Protein AF-0000000072582853 (afdb_homodimer)

Solvent-accessible surface area (backbone atoms only — not comparable to full-atom values): 13960 Å² total; per-residue (Å²): 90,36,34,50,32,56,69,46,51,52,41,59,72,66,67,77,44,69,56,34,51,52,50,47,62,73,43,64,90,50,59,43,31,34,38,14,67,39,47,16,53,51,34,25,53,31,61,70,41,92,55,37,67,65,45,47,53,50,49,55,59,56,50,71,78,38,45,76,40,57,47,35,61,76,24,11,54,43,27,4,52,51,52,40,54,27,51,76,70,70,63,66,74,56,71,66,57,45,50,52,51,11,43,24,48,61,66,70,24,36,31,32,33,83,61,53,79,68,54,59,74,41,79,84,54,48,75,44,56,51,76,109,88,37,34,50,33,58,68,46,50,51,44,60,73,66,66,76,44,68,55,33,52,52,51,48,62,74,45,64,89,51,58,43,31,35,38,14,67,40,47,18,54,51,34,24,53,32,62,69,42,92,55,37,67,64,46,48,51,50,49,54,58,57,49,71,78,39,48,75,41,59,46,35,60,78,23,12,55,43,27,4,53,51,52,39,54,27,50,75,69,71,64,65,76,56,70,67,58,45,48,53,49,10,41,23,48,60,66,70,25,34,32,31,34,84,61,53,79,67,53,59,73,41,78,83,55,46,74,44,55,49,76,110

Structure (mmCIF, N/CA/C/O backbone):
data_AF-0000000072582853-model_v1
#
loop_
_entity.id
_entity.type
_entity.pdbx_description
1 polymer 'PilT-like protein'
#
loop_
_atom_site.group_PDB
_atom_site.id
_atom_site.type_symbol
_atom_site.label_atom_id
_atom_site.label_alt_id
_atom_site.label_comp_id
_atom_site.label_asym_id
_atom_site.label_entity_id
_atom_site.label_seq_id
_atom_site.pdbx_PDB_ins_code
_atom_site.Cartn_x
_atom_site.Cartn_y
_atom_site.Cartn_z
_atom_site.occupancy
_atom_site.B_iso_or_equiv
_atom_site.auth_seq_id
_atom_site.auth_comp_id
_atom_site.auth_asym_id
_atom_site.auth_atom_id
_atom_site.pdbx_PDB_model_num
ATOM 1 N N . MET A 1 1 ? 12.453 -18.047 1.753 1 97.38 1 MET A N 1
ATOM 2 C CA . MET A 1 1 ? 11.062 -17.609 1.876 1 97.38 1 MET A CA 1
ATOM 3 C C . MET A 1 1 ? 10.602 -16.906 0.606 1 97.38 1 MET A C 1
ATOM 5 O O . MET A 1 1 ? 11.43 -16.422 -0.176 1 97.38 1 MET A O 1
ATOM 9 N N . TYR A 1 2 ? 9.305 -16.969 0.356 1 98.5 2 TYR A N 1
ATOM 10 C CA . TYR A 1 2 ? 8.797 -16.484 -0.921 1 98.5 2 TYR A CA 1
ATOM 11 C C . TYR A 1 2 ? 7.625 -15.531 -0.715 1 98.5 2 TYR A C 1
ATOM 13 O O . TYR A 1 2 ? 6.777 -15.766 0.15 1 98.5 2 TYR A O 1
ATOM 21 N N . LEU A 1 3 ? 7.641 -14.461 -1.441 1 98.81 3 LEU A N 1
ATOM 22 C CA . LEU A 1 3 ? 6.496 -13.562 -1.555 1 98.81 3 LEU A CA 1
ATOM 23 C C . LEU A 1 3 ? 5.887 -13.633 -2.949 1 98.81 3 LEU A C 1
ATOM 25 O O . LEU A 1 3 ? 6.57 -13.375 -3.945 1 98.81 3 LEU A O 1
ATOM 29 N N . LEU A 1 4 ? 4.648 -13.977 -2.998 1 98.56 4 LEU A N 1
ATOM 30 C CA . LEU A 1 4 ? 4.004 -14.203 -4.289 1 98.56 4 LEU A CA 1
ATOM 31 C C . LEU A 1 4 ? 3.406 -12.906 -4.828 1 98.56 4 LEU A C 1
ATOM 33 O O . LEU A 1 4 ? 2.736 -12.172 -4.094 1 98.56 4 LEU A O 1
ATOM 37 N N . ASP A 1 5 ? 3.604 -12.633 -6.082 1 98.19 5 ASP A N 1
ATOM 38 C CA . ASP A 1 5 ? 3.004 -11.516 -6.809 1 98.19 5 ASP A CA 1
ATOM 39 C C . ASP A 1 5 ? 1.502 -11.727 -6.996 1 98.19 5 ASP A C 1
ATOM 41 O O . ASP A 1 5 ? 1.014 -12.859 -6.91 1 98.19 5 ASP A O 1
ATOM 45 N N . THR A 1 6 ? 0.827 -10.664 -7.277 1 97.25 6 THR A N 1
ATOM 46 C CA . THR A 1 6 ? -0.622 -10.703 -7.438 1 97.25 6 THR A CA 1
ATOM 47 C C . THR A 1 6 ? -1.009 -11.617 -8.602 1 97.25 6 THR A C 1
ATOM 49 O O . THR A 1 6 ? -1.904 -12.453 -8.469 1 97.25 6 THR A O 1
ATOM 52 N N . ASN A 1 7 ? -0.301 -11.5 -9.688 1 94.44 7 ASN A N 1
ATOM 53 C CA . ASN A 1 7 ? -0.641 -12.297 -10.859 1 94.44 7 ASN A CA 1
ATOM 54 C C . ASN A 1 7 ? -0.426 -13.781 -10.609 1 94.44 7 ASN A C 1
ATOM 56 O O . ASN A 1 7 ? -1.181 -14.617 -11.109 1 94.44 7 ASN A O 1
ATOM 60 N N . ILE A 1 8 ? 0.583 -14.156 -9.875 1 96.94 8 ILE A N 1
ATOM 61 C CA . ILE A 1 8 ? 0.836 -15.547 -9.516 1 96.94 8 ILE A CA 1
ATOM 62 C C . ILE A 1 8 ? -0.322 -16.078 -8.672 1 96.94 8 ILE A C 1
ATOM 64 O O . ILE A 1 8 ? -0.781 -17.203 -8.883 1 96.94 8 ILE A O 1
ATOM 68 N N . CYS A 1 9 ? -0.821 -15.305 -7.789 1 97 9 CYS A N 1
ATOM 69 C CA . CYS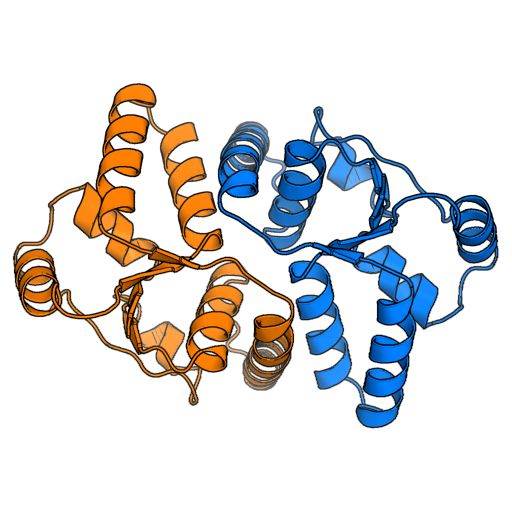 A 1 9 ? -1.944 -15.703 -6.949 1 97 9 CYS A CA 1
ATOM 70 C C . CYS A 1 9 ? -3.191 -15.953 -7.785 1 97 9 CYS A C 1
ATOM 72 O O . CYS A 1 9 ? -3.914 -16.922 -7.551 1 97 9 CYS A O 1
ATOM 74 N N . ILE A 1 10 ? -3.395 -15.117 -8.742 1 94.25 10 ILE A N 1
ATOM 75 C CA . ILE A 1 10 ? -4.555 -15.258 -9.617 1 94.25 10 ILE A CA 1
ATOM 76 C C . ILE A 1 10 ? -4.461 -16.562 -10.391 1 94.25 10 ILE A C 1
ATOM 78 O O . ILE A 1 10 ? -5.441 -17.312 -10.484 1 94.25 10 ILE A O 1
ATOM 82 N N . PHE A 1 11 ? -3.246 -16.844 -10.906 1 93.25 11 PHE A N 1
ATOM 83 C CA . PHE A 1 11 ? -3.031 -18.094 -11.633 1 93.25 11 PHE A CA 1
ATOM 84 C C . PHE A 1 11 ? -3.336 -19.297 -10.75 1 93.25 11 PHE A C 1
ATOM 86 O O . PHE A 1 11 ? -3.949 -20.266 -11.203 1 93.25 11 PHE A O 1
ATOM 93 N N . LEU A 1 12 ? -2.955 -19.234 -9.531 1 93.94 12 LEU A N 1
ATOM 94 C CA . LEU A 1 12 ? -3.107 -20.359 -8.609 1 93.94 12 LEU A CA 1
ATOM 95 C C . LEU A 1 12 ? -4.574 -20.562 -8.242 1 93.94 12 LEU A C 1
ATOM 97 O O . LEU A 1 12 ? -5.043 -21.703 -8.156 1 93.94 12 LEU A O 1
ATOM 101 N N . ILE A 1 13 ? -5.285 -19.453 -8.078 1 92.06 13 ILE A N 1
ATOM 102 C CA . ILE A 1 13 ? -6.691 -19.531 -7.703 1 92.06 13 ILE A CA 1
ATOM 103 C C . ILE A 1 13 ? -7.504 -20.125 -8.852 1 92.06 13 ILE A C 1
ATOM 105 O O . ILE A 1 13 ? -8.398 -20.953 -8.625 1 92.06 13 ILE A O 1
ATOM 109 N N . LYS A 1 14 ? -7.141 -19.734 -10.016 1 88.12 14 LYS A N 1
ATOM 110 C CA . LYS A 1 14 ? -7.875 -20.188 -11.188 1 88.12 14 LYS A CA 1
ATOM 111 C C . LYS A 1 14 ? -7.422 -21.594 -11.609 1 88.12 14 LYS A C 1
ATOM 113 O O . LYS A 1 14 ? -8.023 -22.203 -12.484 1 88.12 14 LYS A O 1
ATOM 118 N N . LYS A 1 15 ? -6.422 -22.141 -11.055 1 80.75 15 LYS A N 1
ATOM 119 C CA . LYS A 1 15 ? -5.887 -23.469 -11.32 1 80.75 15 LYS A CA 1
ATOM 120 C C . LYS A 1 15 ? -5.574 -23.641 -12.805 1 80.75 15 LYS A C 1
ATOM 122 O O . LYS A 1 15 ? -5.855 -24.703 -13.383 1 80.75 15 LYS A O 1
ATOM 127 N N . LYS A 1 16 ? -5.098 -22.609 -13.461 1 81.75 16 LYS A N 1
ATOM 128 C CA . LYS A 1 16 ? -4.957 -22.594 -14.914 1 81.75 16 LYS A CA 1
ATOM 129 C C . LYS A 1 16 ? -3.527 -22.938 -15.328 1 81.75 16 LYS A C 1
ATOM 131 O O . LYS A 1 16 ? -3.246 -23.125 -16.516 1 81.75 16 LYS A O 1
ATOM 136 N N . ASN A 1 17 ? -2.637 -23.281 -14.461 1 86.56 17 ASN A N 1
ATOM 137 C CA . ASN A 1 17 ? -1.237 -23.484 -14.82 1 86.56 17 ASN A CA 1
ATOM 138 C C . ASN A 1 17 ? -0.642 -24.672 -14.07 1 86.56 17 ASN A C 1
ATOM 140 O O . ASN A 1 17 ? -0.244 -24.547 -12.906 1 86.56 17 ASN A O 1
ATOM 144 N N . ALA A 1 18 ? -0.399 -25.734 -14.781 1 90.69 18 ALA A N 1
ATOM 145 C CA . ALA A 1 18 ? 0.054 -26.984 -14.156 1 90.69 18 ALA A CA 1
ATOM 146 C C . ALA A 1 18 ? 1.49 -26.844 -13.656 1 90.69 18 ALA A C 1
ATOM 148 O O . ALA A 1 18 ? 1.834 -27.375 -12.594 1 90.69 18 ALA A O 1
ATOM 149 N N . THR A 1 19 ? 2.23 -26.188 -14.445 1 94.25 19 THR A N 1
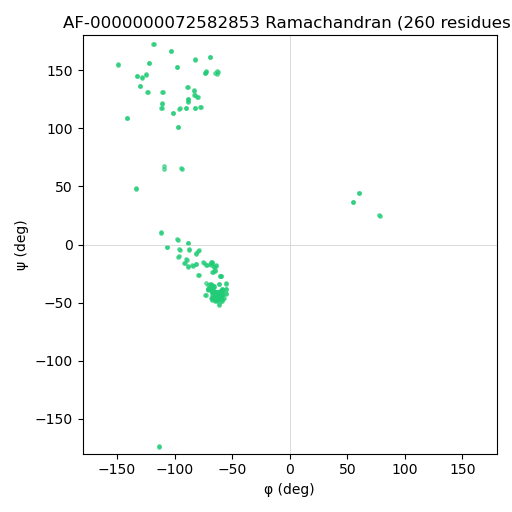ATOM 150 C CA . THR A 1 19 ? 3.625 -25.984 -14.07 1 94.25 19 THR A CA 1
ATOM 151 C C . THR A 1 19 ? 3.727 -25.203 -12.766 1 94.25 19 THR A C 1
ATOM 153 O O . THR A 1 19 ? 4.52 -25.531 -11.891 1 94.25 19 THR A O 1
ATOM 156 N N . LEU A 1 20 ? 2.967 -24.188 -12.688 1 94.62 20 LEU A N 1
ATOM 157 C CA . LEU A 1 20 ? 2.943 -23.344 -11.492 1 94.62 20 LEU A CA 1
ATOM 158 C C . LEU A 1 20 ? 2.527 -24.156 -10.273 1 94.62 20 LEU A C 1
ATOM 160 O O . LEU A 1 20 ? 3.123 -24.031 -9.195 1 94.62 20 LEU A O 1
ATOM 164 N N . LEU A 1 21 ? 1.562 -25.031 -10.469 1 93.06 21 LEU A N 1
ATOM 165 C CA . LEU A 1 21 ? 1.073 -25.859 -9.367 1 93.06 21 LEU A CA 1
ATOM 166 C C . LEU A 1 21 ? 2.139 -26.844 -8.922 1 93.06 21 LEU A C 1
ATOM 168 O O . LEU A 1 21 ? 2.318 -27.078 -7.727 1 93.06 21 LEU A O 1
ATOM 172 N N . GLU A 1 22 ? 2.764 -27.359 -9.836 1 94.25 22 GLU A N 1
ATOM 173 C CA . GLU A 1 22 ? 3.83 -28.312 -9.523 1 94.25 22 GLU A CA 1
ATOM 174 C C . GLU A 1 22 ? 4.965 -27.641 -8.766 1 94.25 22 GLU A C 1
ATOM 176 O O . GLU A 1 22 ? 5.492 -28.203 -7.797 1 94.25 22 GLU A O 1
ATOM 181 N N . ASN A 1 23 ? 5.316 -26.469 -9.219 1 95 23 ASN A N 1
ATOM 182 C CA . ASN A 1 23 ? 6.395 -25.734 -8.57 1 95 23 ASN A CA 1
ATOM 183 C C . ASN A 1 23 ? 6.004 -25.297 -7.16 1 95 23 ASN A C 1
ATOM 185 O O . ASN A 1 23 ? 6.84 -25.281 -6.254 1 95 23 ASN A O 1
ATOM 189 N N . LEU A 1 24 ? 4.742 -24.953 -6.973 1 94 24 LEU A N 1
ATOM 190 C CA . LEU A 1 24 ? 4.246 -24.625 -5.641 1 94 24 LEU A CA 1
ATOM 191 C C . LEU A 1 24 ? 4.363 -25.828 -4.707 1 94 24 LEU A C 1
ATOM 193 O O . LEU A 1 24 ? 4.812 -25.688 -3.564 1 94 24 LEU A O 1
ATOM 197 N N . LYS A 1 25 ? 4.02 -26.984 -5.238 1 93.19 25 LYS A N 1
ATOM 198 C CA . LYS A 1 25 ? 4.043 -28.188 -4.434 1 93.19 25 LYS A CA 1
ATOM 199 C C . LYS A 1 25 ? 5.453 -28.484 -3.928 1 93.19 25 LYS A C 1
ATOM 201 O O . LYS A 1 25 ? 5.629 -28.969 -2.803 1 93.19 25 LYS A O 1
ATOM 206 N N . LYS A 1 26 ? 6.398 -28.156 -4.719 1 94.81 26 LYS A N 1
ATOM 207 C CA . LYS A 1 26 ? 7.797 -28.406 -4.375 1 94.81 26 LYS A CA 1
ATOM 208 C C . LYS A 1 26 ? 8.266 -27.469 -3.27 1 94.81 26 LYS A C 1
ATOM 210 O O . LYS A 1 26 ? 9.289 -27.719 -2.631 1 94.81 26 LYS A O 1
ATOM 215 N N . LYS A 1 27 ? 7.5 -26.406 -3.102 1 94.06 27 LYS A N 1
ATOM 216 C CA . LYS A 1 27 ? 7.957 -25.375 -2.178 1 94.06 27 LYS A CA 1
ATOM 217 C C . LYS A 1 27 ? 7.066 -25.312 -0.94 1 94.06 27 LYS A C 1
ATOM 219 O O . LYS A 1 27 ? 7.227 -24.438 -0.095 1 94.06 27 LYS A O 1
ATOM 224 N N . LEU A 1 28 ? 6.188 -26.266 -0.778 1 91.69 28 LEU A N 1
ATOM 225 C CA . LEU A 1 28 ? 5.207 -26.219 0.303 1 91.69 28 LEU A CA 1
ATOM 226 C C . LEU A 1 28 ? 5.887 -26.375 1.658 1 91.69 28 LEU A C 1
ATOM 228 O O . LEU A 1 28 ? 5.293 -26.062 2.695 1 91.69 28 LEU A O 1
ATOM 232 N N . ASN A 1 29 ? 7.113 -26.812 1.654 1 92 29 ASN A N 1
ATOM 233 C CA . ASN A 1 29 ? 7.848 -26.953 2.904 1 92 29 ASN A CA 1
ATOM 234 C C . ASN A 1 29 ? 8.57 -25.672 3.283 1 92 29 ASN A C 1
ATOM 236 O O . ASN A 1 29 ? 9.234 -25.609 4.324 1 92 29 ASN A O 1
ATOM 240 N N . LYS A 1 30 ? 8.406 -24.641 2.461 1 94.44 30 LYS A N 1
ATOM 241 C CA . LYS A 1 30 ? 8.992 -23.328 2.719 1 94.44 30 LYS A CA 1
ATOM 242 C C . LYS A 1 30 ? 7.941 -22.359 3.236 1 94.44 30 LYS A C 1
ATOM 244 O O . LYS A 1 30 ? 6.75 -22.672 3.266 1 94.44 30 LYS A O 1
ATOM 249 N N . ASP A 1 31 ? 8.43 -21.234 3.758 1 96.69 31 ASP A N 1
ATOM 250 C CA . ASP A 1 31 ? 7.496 -20.172 4.141 1 96.69 31 ASP A CA 1
ATOM 251 C C . ASP A 1 31 ? 7.012 -19.406 2.92 1 96.69 31 ASP A C 1
ATOM 253 O O . ASP A 1 31 ? 7.816 -18.797 2.203 1 96.69 31 ASP A O 1
ATOM 257 N N . LEU A 1 32 ? 5.781 -19.438 2.688 1 98.25 32 LEU A N 1
ATOM 258 C CA . LEU A 1 32 ? 5.125 -18.766 1.574 1 98.25 32 LEU A CA 1
ATOM 259 C C . LEU A 1 32 ? 4.266 -17.609 2.07 1 98.25 32 LEU A C 1
ATOM 261 O O . LEU A 1 32 ? 3.477 -17.766 3.002 1 98.25 32 LEU A O 1
ATOM 265 N N . PHE A 1 33 ? 4.492 -16.453 1.375 1 98.69 33 PHE A N 1
ATOM 266 C CA . PHE A 1 33 ? 3.799 -15.266 1.837 1 98.69 33 PHE A CA 1
ATOM 267 C C . PHE A 1 33 ? 2.988 -14.633 0.709 1 98.69 33 PHE A C 1
ATOM 269 O O . PHE A 1 33 ? 3.385 -14.703 -0.457 1 98.69 33 PHE A O 1
ATOM 276 N N . VAL A 1 34 ? 1.904 -14.086 1.138 1 98.69 34 VAL A N 1
ATOM 277 C CA . VAL A 1 34 ? 1.105 -13.172 0.331 1 98.69 34 VAL A CA 1
ATOM 278 C C . VAL A 1 34 ? 0.941 -11.844 1.066 1 98.69 34 VAL A C 1
ATOM 280 O O . VAL A 1 34 ? 0.613 -11.82 2.256 1 98.69 34 VAL A O 1
ATOM 283 N N . SER A 1 35 ? 1.207 -10.805 0.325 1 98.88 35 SER A N 1
ATOM 284 C CA . SER A 1 35 ? 1.101 -9.492 0.95 1 98.88 35 SER A CA 1
ATOM 285 C C . SER A 1 35 ? -0.357 -9.102 1.172 1 98.88 35 SER A C 1
ATOM 287 O O . SER A 1 35 ? -1.223 -9.422 0.356 1 98.88 35 SER A O 1
ATOM 289 N N . SER A 1 36 ? -0.598 -8.32 2.238 1 98.88 36 SER A N 1
ATOM 290 C CA . SER A 1 36 ? -1.914 -7.723 2.438 1 98.88 36 SER A CA 1
ATOM 291 C C . SER A 1 36 ? -2.293 -6.816 1.27 1 98.88 36 SER A C 1
ATOM 293 O O . SER A 1 36 ? -3.475 -6.668 0.95 1 98.88 36 SER A O 1
ATOM 295 N N . LEU A 1 37 ? -1.297 -6.258 0.588 1 98.88 37 LEU A N 1
ATOM 296 C CA . LEU A 1 37 ? -1.521 -5.461 -0.612 1 98.88 37 LEU A CA 1
ATOM 297 C C . LEU A 1 37 ? -2.041 -6.328 -1.753 1 98.88 37 LEU A C 1
ATOM 299 O O . LEU A 1 37 ? -2.912 -5.902 -2.516 1 98.88 37 LEU A O 1
ATOM 303 N N . THR A 1 38 ? -1.504 -7.512 -1.856 1 98.75 38 THR A N 1
ATOM 304 C CA . THR A 1 38 ? -1.993 -8.477 -2.834 1 98.75 38 THR A CA 1
ATOM 305 C C . THR A 1 38 ? -3.432 -8.875 -2.523 1 98.75 38 THR A C 1
ATOM 307 O O . THR A 1 38 ? -4.27 -8.953 -3.426 1 98.75 38 THR A O 1
ATOM 310 N N . VAL A 1 39 ? -3.691 -9.086 -1.238 1 98.7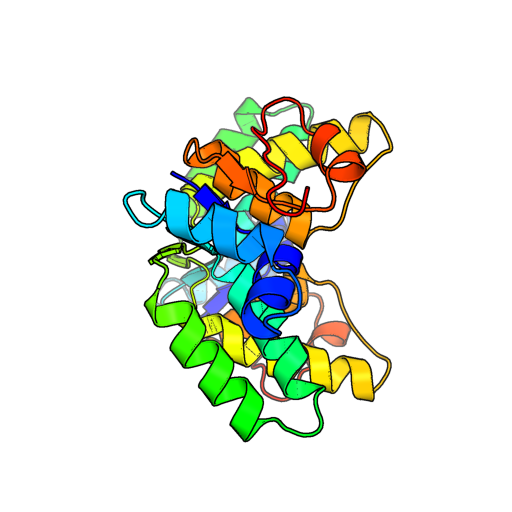5 39 VAL A N 1
ATOM 311 C CA . VAL A 1 39 ? -5.051 -9.422 -0.83 1 98.75 39 VAL A CA 1
ATOM 312 C C . VAL A 1 39 ? -6.008 -8.312 -1.257 1 98.75 39 VAL A C 1
ATOM 314 O O . VAL A 1 39 ? -7.117 -8.586 -1.728 1 98.75 39 VAL A O 1
ATOM 317 N N . ALA A 1 40 ? -5.598 -7.09 -1.161 1 98.75 40 ALA A N 1
ATOM 318 C CA . ALA A 1 40 ? -6.418 -5.949 -1.562 1 98.75 40 ALA A CA 1
ATOM 319 C C . ALA A 1 40 ? -6.75 -6.012 -3.051 1 98.75 40 ALA A C 1
ATOM 321 O O . ALA A 1 40 ? -7.902 -5.797 -3.443 1 98.75 40 ALA A O 1
ATOM 322 N N . GLU A 1 41 ? -5.805 -6.312 -3.842 1 98.12 41 GLU A N 1
ATOM 323 C CA . GLU A 1 41 ? -6.008 -6.426 -5.281 1 98.12 41 GLU A CA 1
ATOM 324 C C . GLU A 1 41 ? -6.953 -7.574 -5.621 1 98.12 41 GLU A C 1
ATOM 326 O O . GLU A 1 41 ? -7.801 -7.449 -6.504 1 98.12 41 GLU A O 1
ATOM 331 N N . LEU A 1 42 ? -6.77 -8.641 -4.93 1 98.12 42 LEU A N 1
ATOM 332 C CA . LEU A 1 42 ? -7.629 -9.797 -5.164 1 98.12 42 LEU A CA 1
ATOM 333 C C . LEU A 1 42 ? -9.062 -9.5 -4.758 1 98.12 42 LEU A C 1
ATOM 335 O O . LEU A 1 42 ? -10.008 -9.906 -5.438 1 98.12 42 LEU A O 1
ATOM 339 N N . GLU A 1 43 ? -9.227 -8.781 -3.629 1 98.31 43 GLU A N 1
ATOM 340 C CA . GLU A 1 43 ? -10.547 -8.352 -3.197 1 98.31 43 GLU A CA 1
ATOM 341 C C . GLU A 1 43 ? -11.211 -7.473 -4.254 1 98.31 43 GLU A C 1
ATOM 343 O O . GLU A 1 43 ? -12.414 -7.598 -4.508 1 98.31 43 GLU A O 1
ATOM 348 N N . PHE A 1 44 ? -10.461 -6.605 -4.812 1 98.19 44 PHE A N 1
ATOM 349 C CA . PHE A 1 44 ? -10.969 -5.793 -5.906 1 98.19 44 PHE A CA 1
ATOM 350 C C . PHE A 1 44 ? -11.461 -6.672 -7.051 1 98.19 44 PHE A C 1
ATOM 352 O O . PHE A 1 44 ? -12.547 -6.445 -7.594 1 98.19 44 PHE A O 1
ATOM 359 N N . GLY A 1 45 ? -10.648 -7.672 -7.422 1 96.69 45 GLY A N 1
ATOM 360 C CA . GLY A 1 45 ? -11.055 -8.609 -8.453 1 96.69 45 GLY A CA 1
ATOM 361 C C . GLY A 1 45 ? -12.383 -9.289 -8.156 1 96.69 45 GLY A C 1
ATOM 362 O O . GLY A 1 45 ? -13.203 -9.484 -9.055 1 96.69 45 GLY A O 1
ATOM 363 N N . ILE A 1 46 ? -12.57 -9.586 -6.953 1 96.81 46 ILE A N 1
ATOM 364 C CA . ILE A 1 46 ? -13.805 -10.234 -6.512 1 96.81 46 ILE A CA 1
ATOM 365 C C . ILE A 1 46 ? -14.977 -9.273 -6.676 1 96.81 46 ILE A C 1
ATOM 367 O O . ILE A 1 46 ? -16.031 -9.656 -7.195 1 96.81 46 ILE A O 1
ATOM 371 N N . GLN A 1 47 ? -14.797 -7.988 -6.289 1 96.75 47 GLN A N 1
ATOM 372 C CA . GLN A 1 47 ? -15.859 -7 -6.355 1 96.75 47 GLN A CA 1
ATOM 373 C C . GLN A 1 47 ? -16.281 -6.734 -7.801 1 96.75 47 GLN A C 1
ATOM 375 O O . GLN A 1 47 ? -17.422 -6.367 -8.07 1 96.75 47 GLN A O 1
ATOM 380 N N . LYS A 1 48 ? -15.445 -7.008 -8.703 1 95.62 48 LYS A N 1
ATOM 381 C CA . LYS A 1 48 ? -15.711 -6.758 -10.117 1 95.62 48 LYS A CA 1
ATOM 382 C C . LYS A 1 48 ? -16.344 -7.977 -10.781 1 95.62 48 LYS A C 1
ATOM 384 O O . LYS A 1 48 ? -16.875 -7.879 -11.891 1 95.62 48 LYS A O 1
ATOM 389 N N . SER A 1 49 ? -16.234 -9.078 -10.102 1 94 49 SER A N 1
ATOM 390 C CA . SER A 1 49 ? -16.656 -10.344 -10.695 1 94 49 SER A CA 1
ATOM 391 C C . SER A 1 49 ? -18.156 -10.539 -10.57 1 94 49 SER A C 1
ATOM 393 O O . SER A 1 49 ? -18.797 -9.953 -9.695 1 94 49 SER A O 1
ATOM 395 N N . GLU A 1 50 ? -18.734 -11.422 -11.43 1 93.81 50 GLU A N 1
ATOM 396 C CA . GLU A 1 50 ? -20.141 -11.797 -11.375 1 93.81 50 GLU A CA 1
ATOM 397 C C . GLU A 1 50 ? -20.406 -12.828 -10.289 1 93.81 50 GLU A C 1
ATOM 399 O O . GLU A 1 50 ? -21.516 -12.922 -9.766 1 93.81 50 GLU A O 1
ATOM 404 N N . PHE A 1 51 ? -19.375 -13.57 -9.984 1 93.44 51 PHE A N 1
ATOM 405 C CA . PHE A 1 51 ? -19.516 -14.648 -9.008 1 93.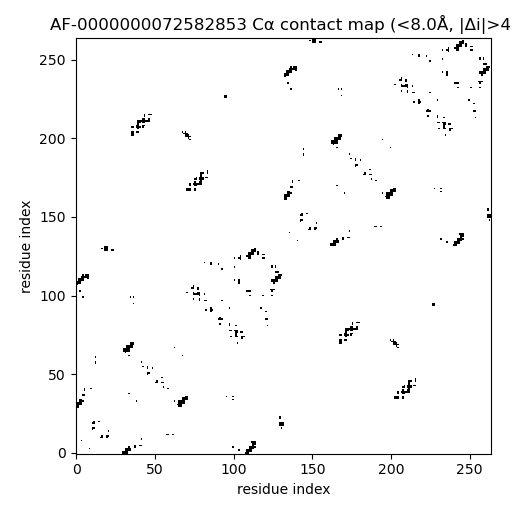44 51 PHE A CA 1
ATOM 406 C C . PHE A 1 51 ? -18.781 -14.297 -7.719 1 93.44 51 PHE A C 1
ATOM 408 O O . PHE A 1 51 ? -17.922 -15.055 -7.262 1 93.44 51 PHE A O 1
ATOM 415 N N . LYS A 1 52 ? -19.281 -13.32 -7.051 1 95.44 52 LYS A N 1
ATOM 416 C CA . LYS A 1 52 ? -18.578 -12.742 -5.906 1 95.44 52 LYS A CA 1
ATOM 417 C C . LYS A 1 52 ? -18.453 -13.75 -4.77 1 95.44 52 LYS A C 1
ATOM 419 O O . LYS A 1 52 ? -17.375 -13.945 -4.223 1 95.44 52 LYS A O 1
ATOM 424 N N . GLU A 1 53 ? -19.484 -14.398 -4.41 1 95.81 53 GLU A N 1
ATOM 425 C CA . GLU A 1 53 ? -19.484 -15.328 -3.287 1 95.81 53 GLU A CA 1
ATOM 426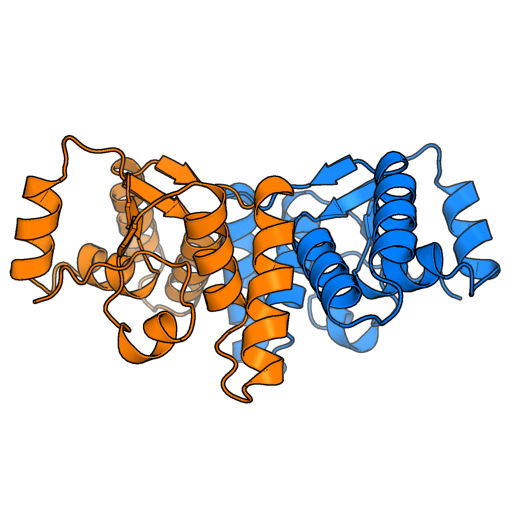 C C . GLU A 1 53 ? -18.562 -16.516 -3.549 1 95.81 53 GLU A C 1
ATOM 428 O O . GLU A 1 53 ? -17.766 -16.891 -2.682 1 95.81 53 GLU A O 1
ATOM 433 N N . LYS A 1 54 ? -18.703 -17.062 -4.66 1 95.5 54 LYS A N 1
ATOM 434 C CA . LYS A 1 54 ? -17.844 -18.188 -5.035 1 95.5 54 LYS A CA 1
ATOM 435 C C . LYS A 1 54 ? -16.375 -17.781 -5.027 1 95.5 54 LYS A C 1
ATOM 437 O O . LYS A 1 54 ? -15.523 -18.516 -4.508 1 95.5 54 LYS A O 1
ATOM 442 N N . ASN A 1 55 ? -16.125 -16.641 -5.57 1 95.81 55 ASN A N 1
ATOM 443 C CA . ASN A 1 55 ? -14.758 -16.156 -5.645 1 95.81 55 ASN A CA 1
ATOM 444 C C . ASN A 1 55 ? -14.211 -15.805 -4.262 1 95.81 55 ASN A C 1
ATOM 446 O O . ASN A 1 55 ? -13.016 -15.969 -4 1 95.81 55 ASN A O 1
ATOM 450 N N . LYS A 1 56 ? -15.023 -15.32 -3.396 1 96.81 56 LYS A N 1
ATOM 451 C CA . LYS A 1 56 ? -14.617 -15.016 -2.027 1 96.81 56 LYS A CA 1
ATOM 452 C C . LYS A 1 56 ? -14.227 -16.281 -1.276 1 96.81 56 LYS A C 1
ATOM 454 O O . LYS A 1 56 ? -13.227 -16.297 -0.554 1 96.81 56 LYS A O 1
ATOM 459 N N . VAL A 1 57 ? -14.969 -17.312 -1.458 1 96.25 57 VAL A N 1
ATOM 460 C CA . VAL A 1 57 ? -14.672 -18.594 -0.833 1 96.25 57 VAL A CA 1
ATOM 461 C C . VAL A 1 57 ? -13.344 -19.141 -1.355 1 96.25 57 VAL A C 1
ATOM 463 O O . VAL A 1 57 ? -12.5 -19.594 -0.578 1 96.25 57 VAL A O 1
ATOM 466 N N . ALA A 1 58 ? -13.164 -19.062 -2.621 1 95 58 ALA A N 1
ATOM 467 C CA . ALA A 1 58 ? -11.922 -19.5 -3.242 1 95 58 ALA A CA 1
ATOM 468 C C . ALA A 1 58 ? -10.727 -18.734 -2.699 1 95 58 ALA A C 1
ATOM 470 O O . ALA A 1 58 ? -9.656 -19.297 -2.463 1 95 58 ALA A O 1
ATOM 471 N N . LEU A 1 59 ? -10.93 -17.422 -2.557 1 96.44 59 LEU A N 1
ATOM 472 C CA . LEU A 1 59 ? -9.859 -16.594 -2.02 1 96.44 59 LEU A CA 1
ATOM 473 C C . LEU A 1 59 ? -9.523 -17 -0.588 1 96.44 59 LEU A C 1
ATOM 475 O O . LEU A 1 59 ? -8.344 -17.109 -0.23 1 96.44 59 LEU A O 1
ATOM 479 N N . ILE A 1 60 ? -10.508 -17.203 0.219 1 96.44 60 ILE A N 1
ATOM 480 C CA . ILE A 1 60 ? -10.312 -17.562 1.616 1 96.44 60 ILE A CA 1
ATOM 481 C C . ILE A 1 60 ? -9.555 -18.891 1.696 1 96.44 60 ILE A C 1
ATOM 483 O O . ILE A 1 60 ? -8.586 -19.016 2.443 1 96.44 60 ILE A O 1
ATOM 487 N N . GLU A 1 61 ? -9.992 -19.812 0.929 1 95.25 61 GLU A N 1
ATOM 488 C CA . GLU A 1 61 ? -9.336 -21.109 0.898 1 95.25 61 GLU A CA 1
ATOM 489 C C . GLU A 1 61 ? -7.883 -20.984 0.446 1 95.25 61 GLU A C 1
ATOM 491 O O . GLU A 1 61 ? -6.992 -21.625 1.017 1 95.25 61 GLU A O 1
ATOM 496 N N . PHE A 1 62 ? -7.688 -20.219 -0.542 1 95.5 62 PHE A N 1
ATOM 497 C CA . PHE A 1 62 ? -6.352 -19.984 -1.08 1 95.5 62 PHE A CA 1
ATOM 498 C C . PHE A 1 62 ? -5.434 -19.406 -0.014 1 95.5 62 PHE A C 1
ATOM 500 O O . PHE A 1 62 ? -4.297 -19.844 0.144 1 95.5 62 PHE A O 1
ATOM 507 N N . LEU A 1 63 ? -5.91 -18.5 0.757 1 97 63 LEU A N 1
ATOM 508 C CA . LEU A 1 63 ? -5.094 -17.734 1.699 1 97 63 LEU A CA 1
ATOM 509 C C . LEU A 1 63 ? -4.715 -18.594 2.902 1 97 63 LEU A C 1
ATOM 511 O O . LEU A 1 63 ? -3.791 -18.266 3.646 1 97 63 LEU A O 1
ATOM 515 N N . THR A 1 64 ? -5.406 -19.719 3.102 1 95.5 64 THR A N 1
ATOM 516 C CA . THR A 1 64 ? -5.098 -20.594 4.227 1 95.5 64 THR A CA 1
ATOM 517 C C . THR A 1 64 ? -3.738 -21.266 4.035 1 95.5 64 THR A C 1
ATOM 519 O O . THR A 1 64 ? -3.145 -21.766 4.992 1 95.5 64 THR A O 1
ATOM 522 N N . ILE A 1 65 ? -3.27 -21.266 2.84 1 93.31 65 ILE A N 1
ATOM 523 C CA . ILE A 1 65 ? -2.027 -21.938 2.488 1 93.31 65 ILE A CA 1
ATOM 524 C C . ILE A 1 65 ? -0.839 -21.031 2.785 1 93.31 65 ILE A C 1
ATOM 526 O O . ILE A 1 65 ? 0.287 -21.5 2.957 1 93.31 65 ILE A O 1
ATOM 530 N N . PHE A 1 66 ? -1.085 -19.75 2.926 1 97.56 66 PHE A N 1
ATOM 531 C CA . PHE A 1 66 ? 0.003 -18.781 2.965 1 97.56 66 PHE A CA 1
ATOM 532 C C . PHE A 1 66 ? -0.027 -17.984 4.262 1 97.56 66 PHE A C 1
ATOM 534 O O . PHE A 1 66 ? -1.073 -17.875 4.906 1 97.56 66 PHE A O 1
ATOM 541 N N . ASN A 1 67 ? 1.132 -17.469 4.605 1 97.81 67 ASN A N 1
ATOM 542 C CA . ASN A 1 67 ? 1.202 -16.422 5.613 1 97.81 67 ASN A CA 1
ATOM 543 C C . ASN A 1 67 ? 0.927 -15.047 5.012 1 97.81 67 ASN A C 1
ATOM 545 O O . ASN A 1 67 ? 1.489 -14.695 3.971 1 97.81 67 ASN A O 1
ATOM 549 N N . ILE A 1 68 ? 0.084 -14.273 5.633 1 98.56 68 ILE A N 1
ATOM 550 C CA . ILE A 1 68 ? -0.187 -12.93 5.129 1 98.56 68 ILE A CA 1
ATOM 551 C C . ILE A 1 68 ? 0.818 -11.945 5.719 1 98.56 68 ILE A C 1
ATOM 553 O O . ILE A 1 68 ? 0.99 -11.883 6.938 1 98.56 68 ILE A O 1
ATOM 557 N N . LEU A 1 69 ? 1.47 -11.242 4.895 1 98.56 69 LEU A N 1
ATOM 558 C CA . LEU A 1 69 ? 2.479 -10.266 5.285 1 98.56 69 LEU A CA 1
ATOM 559 C C . LEU A 1 69 ? 1.913 -8.852 5.23 1 98.56 69 LEU A C 1
ATOM 561 O O . LEU A 1 69 ? 1.616 -8.336 4.152 1 98.56 69 LEU A O 1
ATOM 565 N N . SER A 1 70 ? 1.778 -8.211 6.395 1 98.88 70 SER A N 1
ATOM 566 C CA . SER A 1 70 ? 1.326 -6.828 6.441 1 98.88 70 SER A CA 1
ATOM 567 C C . SER A 1 70 ? 2.42 -5.875 5.969 1 98.88 70 SER A C 1
ATOM 569 O O . SER A 1 70 ? 3.607 -6.148 6.141 1 98.88 70 SER A O 1
ATOM 571 N N . PHE A 1 71 ? 2.014 -4.766 5.344 1 98.81 71 PHE A N 1
ATOM 572 C CA . PHE A 1 71 ? 2.984 -3.732 4.996 1 98.81 71 PHE A CA 1
ATOM 573 C C . PHE A 1 71 ? 3.266 -2.832 6.195 1 98.81 71 PHE A C 1
ATOM 575 O O . PHE A 1 71 ? 2.379 -2.113 6.66 1 98.81 71 PHE A O 1
ATOM 582 N N . SER A 1 72 ? 4.496 -2.834 6.641 1 98.38 72 SER A N 1
ATOM 583 C CA . SER A 1 72 ? 4.855 -2.098 7.848 1 98.38 72 SER A CA 1
ATOM 584 C C . SER A 1 72 ? 5.891 -1.019 7.547 1 98.38 72 SER A C 1
ATOM 586 O O . SER A 1 72 ? 6.371 -0.908 6.418 1 98.38 72 SER A O 1
ATOM 588 N N . ASP A 1 73 ? 6.133 -0.208 8.578 1 97.06 73 ASP A N 1
ATOM 589 C CA . ASP A 1 73 ? 7.102 0.868 8.398 1 97.06 73 ASP A CA 1
ATOM 590 C C . ASP A 1 73 ? 8.5 0.309 8.125 1 97.06 73 ASP A C 1
ATOM 592 O O . ASP A 1 73 ? 9.344 0.993 7.543 1 97.06 73 ASP A O 1
ATOM 596 N N . LYS A 1 74 ? 8.742 -0.962 8.422 1 97.19 74 LYS A N 1
ATOM 597 C CA . LYS A 1 74 ? 10.016 -1.602 8.109 1 97.19 74 LYS A CA 1
ATOM 598 C C . LYS A 1 74 ? 10.203 -1.737 6.602 1 97.19 74 LYS A C 1
ATOM 600 O O . LYS A 1 74 ? 11.336 -1.796 6.113 1 97.19 74 LYS A O 1
ATOM 605 N N . ASP A 1 75 ? 9.125 -1.737 5.887 1 98.56 75 ASP A N 1
ATOM 606 C CA . ASP A 1 75 ? 9.148 -1.911 4.438 1 98.56 75 ASP A CA 1
ATOM 607 C C . ASP A 1 75 ? 9.312 -0.569 3.725 1 98.56 75 ASP A C 1
ATOM 609 O O . ASP A 1 75 ? 9.695 -0.524 2.553 1 98.56 75 ASP A O 1
ATOM 613 N N . ALA A 1 76 ? 9.023 0.468 4.43 1 98.44 76 ALA A N 1
ATOM 614 C CA . ALA A 1 76 ? 8.789 1.786 3.848 1 98.44 76 ALA A CA 1
ATOM 615 C C . ALA A 1 76 ? 10.07 2.357 3.25 1 98.44 76 ALA A C 1
ATOM 617 O O . ALA A 1 76 ? 10.055 2.951 2.168 1 98.44 76 ALA A O 1
ATOM 618 N N . GLU A 1 77 ? 11.164 2.158 3.959 1 97.69 77 GLU A N 1
ATOM 619 C CA . GLU A 1 77 ? 12.422 2.711 3.473 1 97.69 77 GLU A CA 1
ATOM 620 C C . GLU A 1 77 ? 12.805 2.115 2.119 1 97.69 77 GLU A C 1
ATOM 622 O O . GLU A 1 77 ? 13.25 2.834 1.224 1 97.69 77 GLU A O 1
ATOM 627 N N . SER A 1 78 ? 12.641 0.84 1.993 1 98.5 78 SER A N 1
ATOM 628 C CA . SER A 1 78 ? 12.945 0.172 0.731 1 98.5 78 SER A CA 1
ATOM 629 C C . SER A 1 78 ? 12.117 0.751 -0.412 1 98.5 78 SER A C 1
ATOM 631 O O . SER A 1 78 ? 12.617 0.903 -1.529 1 98.5 78 SER A O 1
ATOM 633 N N . TYR A 1 79 ? 10.898 1.068 -0.143 1 98.69 79 TYR A N 1
ATOM 634 C CA . TYR A 1 79 ? 10.055 1.684 -1.161 1 98.69 79 TYR A CA 1
ATOM 635 C C . TYR A 1 79 ? 10.656 2.996 -1.646 1 98.69 79 TYR A C 1
ATOM 637 O O . TYR A 1 79 ? 10.719 3.252 -2.852 1 98.69 79 TYR A O 1
ATOM 645 N N . GLY A 1 80 ? 11.047 3.838 -0.706 1 98.25 80 GLY A N 1
ATOM 646 C CA . GLY A 1 80 ? 11.648 5.109 -1.067 1 98.25 80 GLY A CA 1
ATOM 647 C C . GLY A 1 80 ? 12.852 4.965 -1.978 1 98.25 80 GLY A C 1
ATOM 648 O O . GLY A 1 80 ? 12.984 5.691 -2.963 1 98.25 80 GLY A O 1
ATOM 649 N N . ILE A 1 81 ? 13.656 4.016 -1.676 1 97.88 81 ILE A N 1
ATOM 650 C CA . ILE A 1 81 ? 14.883 3.77 -2.432 1 97.88 81 ILE A CA 1
ATOM 651 C C . ILE A 1 81 ? 14.531 3.27 -3.832 1 97.88 81 ILE A C 1
ATOM 653 O O . ILE A 1 81 ? 15.062 3.775 -4.824 1 97.88 81 ILE A O 1
ATOM 657 N N . ILE A 1 82 ? 13.633 2.354 -3.92 1 98.5 82 ILE A N 1
ATOM 658 C CA . ILE A 1 82 ? 13.227 1.756 -5.184 1 98.5 82 ILE A CA 1
ATOM 659 C C . ILE A 1 82 ? 12.633 2.832 -6.094 1 98.5 82 ILE A C 1
ATOM 661 O O . ILE A 1 82 ? 13.039 2.969 -7.25 1 98.5 82 ILE A O 1
ATOM 665 N N . ARG A 1 83 ? 11.703 3.578 -5.586 1 98.31 83 ARG A N 1
ATOM 666 C CA . ARG A 1 83 ? 11 4.566 -6.398 1 98.31 83 ARG A CA 1
ATOM 667 C C . ARG A 1 83 ? 11.953 5.652 -6.883 1 98.31 83 ARG A C 1
ATOM 669 O O . ARG A 1 83 ? 11.898 6.066 -8.039 1 98.31 83 ARG A O 1
ATOM 676 N N . ALA A 1 84 ? 12.797 6.102 -6.008 1 97.94 84 ALA A N 1
ATOM 677 C CA . ALA A 1 84 ? 13.773 7.117 -6.391 1 97.94 84 ALA A CA 1
ATOM 678 C C . ALA A 1 84 ? 14.672 6.617 -7.516 1 97.94 84 ALA A C 1
ATOM 680 O O . ALA A 1 84 ? 14.938 7.34 -8.477 1 97.94 84 ALA A O 1
ATOM 681 N N . ASP A 1 85 ? 15.172 5.41 -7.402 1 97.88 85 ASP A N 1
ATOM 682 C CA . ASP A 1 85 ? 16.062 4.816 -8.398 1 97.88 85 ASP A CA 1
ATOM 683 C C . ASP A 1 85 ? 15.352 4.672 -9.742 1 97.88 85 ASP A C 1
ATOM 685 O O . ASP A 1 85 ? 15.906 5.055 -10.781 1 97.88 85 ASP A O 1
ATOM 689 N N . LEU A 1 86 ? 14.141 4.152 -9.727 1 98.06 86 LEU A N 1
ATOM 690 C CA . LEU A 1 86 ? 13.383 3.943 -10.961 1 98.06 86 LEU A CA 1
ATOM 691 C C . LEU A 1 86 ? 13.047 5.277 -11.617 1 98.06 86 LEU A C 1
ATOM 693 O O . LEU A 1 86 ? 13.094 5.398 -12.844 1 98.06 86 LEU A O 1
ATOM 697 N N . GLU A 1 87 ? 12.672 6.203 -10.812 1 97.69 87 GLU A N 1
ATOM 698 C CA . GLU A 1 87 ? 12.367 7.527 -11.344 1 97.69 87 GLU A CA 1
ATOM 699 C C . GLU A 1 87 ? 13.594 8.156 -12.008 1 97.69 87 GLU A C 1
ATOM 701 O O . GLU A 1 87 ? 13.484 8.727 -13.094 1 97.69 87 GLU A O 1
ATOM 706 N N . ARG A 1 88 ? 14.695 8.086 -11.312 1 96.62 88 ARG A N 1
ATOM 707 C CA . ARG A 1 88 ? 15.945 8.617 -11.859 1 96.62 88 ARG A CA 1
ATOM 708 C C . ARG A 1 88 ? 16.25 7.988 -13.219 1 96.62 88 ARG A C 1
ATOM 710 O O . ARG A 1 88 ? 16.75 8.664 -14.117 1 96.62 88 ARG A O 1
ATOM 717 N N . LYS A 1 89 ? 15.906 6.762 -13.445 1 96.75 89 LYS A N 1
ATOM 718 C CA . LYS A 1 89 ? 16.203 6.016 -14.664 1 96.75 89 LYS A CA 1
ATOM 719 C C . LYS A 1 89 ? 15.094 6.18 -15.695 1 96.75 89 LYS A C 1
ATOM 721 O O . LYS A 1 89 ? 15.227 5.73 -16.844 1 96.75 89 LYS A O 1
ATOM 726 N N . GLY A 1 90 ? 13.93 6.711 -15.336 1 96.88 90 GLY A N 1
ATOM 727 C CA . GLY A 1 90 ? 12.82 6.945 -16.25 1 96.88 90 GLY A CA 1
ATOM 728 C C . GLY A 1 90 ? 12.039 5.684 -16.578 1 96.88 90 GLY A C 1
ATOM 729 O O . GLY A 1 90 ? 11.438 5.582 -17.656 1 96.88 90 GLY A O 1
ATOM 730 N N . ASN A 1 91 ? 12.047 4.715 -15.734 1 96 91 ASN A N 1
ATOM 731 C CA . ASN A 1 91 ? 11.367 3.449 -16 1 96 91 ASN A CA 1
ATOM 732 C C . ASN A 1 91 ? 10.547 2.986 -14.805 1 96 91 ASN A C 1
ATOM 734 O O . ASN A 1 91 ? 10.688 1.844 -14.359 1 96 91 ASN A O 1
ATOM 738 N N . VAL A 1 92 ? 9.758 3.865 -14.234 1 96.12 92 VAL A N 1
ATOM 739 C CA . VAL A 1 92 ? 8.945 3.602 -13.055 1 96.12 92 VAL A CA 1
ATOM 740 C C . VAL A 1 92 ? 7.906 2.525 -13.367 1 96.12 92 VAL A C 1
ATOM 742 O O . VAL A 1 92 ? 7.441 2.416 -14.508 1 96.12 92 VAL A O 1
ATOM 745 N N . ILE A 1 93 ? 7.594 1.744 -12.383 1 96.75 93 ILE A N 1
ATOM 746 C CA . ILE A 1 93 ? 6.531 0.754 -12.508 1 96.75 93 ILE A CA 1
ATOM 747 C C . ILE A 1 93 ? 5.367 1.123 -11.594 1 96.75 93 ILE A C 1
ATOM 749 O O . ILE A 1 93 ? 5.328 2.229 -11.047 1 96.75 93 ILE A O 1
ATOM 753 N N . GLY A 1 94 ? 4.316 0.222 -11.484 1 96.75 94 GLY A N 1
ATOM 754 C CA . GLY A 1 94 ? 3.131 0.541 -10.703 1 96.75 94 GLY A CA 1
ATOM 755 C C . GLY A 1 94 ? 3.42 0.745 -9.234 1 96.75 94 GLY A C 1
ATOM 756 O O . GLY A 1 94 ? 4.301 0.093 -8.672 1 96.75 94 GLY A O 1
ATOM 757 N N . SER A 1 95 ? 2.668 1.604 -8.602 1 97.62 95 SER A N 1
ATOM 758 C CA . SER A 1 95 ? 2.908 1.956 -7.207 1 97.62 95 SER A CA 1
ATOM 759 C C . SER A 1 95 ? 2.812 0.731 -6.305 1 97.62 95 SER A C 1
ATOM 761 O O . SER A 1 95 ? 3.672 0.517 -5.445 1 97.62 95 SER A O 1
ATOM 763 N N . ILE A 1 96 ? 1.763 -0.051 -6.527 1 98.38 96 ILE A N 1
ATOM 764 C CA . ILE A 1 96 ? 1.595 -1.234 -5.695 1 98.38 96 ILE A CA 1
ATOM 765 C C . ILE A 1 96 ? 2.701 -2.242 -5.996 1 98.38 96 ILE A C 1
ATOM 767 O O . ILE A 1 96 ? 3.23 -2.885 -5.09 1 98.38 96 ILE A O 1
ATOM 771 N N . ASP A 1 97 ? 3.115 -2.314 -7.223 1 98.31 97 ASP A N 1
ATOM 772 C CA . ASP A 1 97 ? 4.234 -3.18 -7.586 1 98.31 97 ASP A CA 1
ATOM 773 C C . ASP A 1 97 ? 5.504 -2.777 -6.84 1 98.31 97 ASP A C 1
ATOM 775 O O . ASP A 1 97 ? 6.246 -3.637 -6.359 1 98.31 97 ASP A O 1
ATOM 779 N N . MET A 1 98 ? 5.68 -1.523 -6.746 1 98.56 98 MET A N 1
ATOM 780 C CA . MET A 1 98 ? 6.867 -1.044 -6.043 1 98.56 98 MET A CA 1
ATOM 781 C C . MET A 1 98 ? 6.77 -1.335 -4.551 1 98.56 98 MET A C 1
ATOM 783 O O . MET A 1 98 ? 7.777 -1.635 -3.906 1 98.56 98 MET A O 1
ATOM 787 N N . LEU A 1 99 ? 5.582 -1.251 -3.996 1 98.88 99 LEU A N 1
ATOM 788 C CA . LEU A 1 99 ? 5.379 -1.581 -2.59 1 98.88 99 LEU A CA 1
ATOM 789 C C . LEU A 1 99 ? 5.652 -3.059 -2.332 1 98.88 99 LEU A C 1
ATOM 791 O O . LEU A 1 99 ? 6.285 -3.412 -1.333 1 98.88 99 LEU A O 1
ATOM 795 N N . LEU A 1 100 ? 5.207 -3.877 -3.227 1 98.88 100 LEU A N 1
ATOM 796 C CA . LEU A 1 100 ? 5.426 -5.312 -3.094 1 98.88 100 LEU A CA 1
ATOM 797 C C . LEU A 1 100 ? 6.91 -5.648 -3.178 1 98.88 100 LEU A C 1
ATOM 799 O O . LEU A 1 100 ? 7.418 -6.441 -2.385 1 98.88 100 LEU A O 1
ATOM 803 N N . ALA A 1 101 ? 7.539 -5.039 -4.117 1 98.81 101 ALA A N 1
ATOM 804 C CA . ALA A 1 101 ? 8.977 -5.234 -4.246 1 98.81 101 ALA A CA 1
ATOM 805 C C . ALA A 1 101 ? 9.711 -4.781 -2.988 1 98.81 101 ALA A C 1
ATOM 807 O O . ALA A 1 101 ? 10.641 -5.445 -2.529 1 98.81 101 ALA A O 1
ATOM 808 N N . ALA A 1 102 ? 9.281 -3.686 -2.451 1 98.88 102 ALA A N 1
ATOM 809 C CA . ALA A 1 102 ? 9.875 -3.145 -1.233 1 98.88 102 ALA A CA 1
ATOM 810 C C . ALA A 1 102 ? 9.758 -4.137 -0.079 1 98.88 102 ALA A C 1
ATOM 812 O O . ALA A 1 102 ? 10.703 -4.316 0.692 1 98.88 102 ALA A O 1
ATOM 813 N N . GLN A 1 103 ? 8.648 -4.797 0.03 1 98.81 103 GLN A N 1
ATOM 814 C CA . GLN A 1 103 ? 8.453 -5.789 1.083 1 98.81 103 GLN A CA 1
ATOM 815 C C . GLN A 1 103 ? 9.406 -6.973 0.91 1 98.81 103 GLN A C 1
ATOM 817 O O . GLN A 1 103 ? 9.984 -7.457 1.885 1 98.81 103 GLN A O 1
ATOM 822 N N . ALA A 1 104 ? 9.445 -7.418 -0.307 1 98.88 104 ALA A N 1
ATOM 823 C CA . ALA A 1 104 ? 10.328 -8.555 -0.567 1 98.88 104 ALA A CA 1
ATOM 824 C C . ALA A 1 104 ? 11.773 -8.227 -0.198 1 98.88 104 ALA A C 1
ATOM 826 O O . ALA A 1 104 ? 12.445 -9.016 0.468 1 98.88 104 ALA A O 1
ATOM 827 N N . ILE A 1 105 ? 12.227 -7.07 -0.548 1 98.81 105 ILE A N 1
ATOM 828 C CA . ILE A 1 105 ? 13.602 -6.652 -0.302 1 98.81 105 ILE A CA 1
ATOM 829 C C . ILE A 1 105 ? 13.828 -6.48 1.199 1 98.81 105 ILE A C 1
ATOM 831 O O . ILE A 1 105 ? 14.805 -7 1.749 1 98.81 105 ILE A O 1
ATOM 835 N N . ALA A 1 106 ? 12.898 -5.773 1.854 1 98.62 106 ALA A N 1
ATOM 836 C CA . ALA A 1 106 ? 13.039 -5.477 3.279 1 98.62 106 ALA A CA 1
ATOM 837 C C . ALA A 1 106 ? 13.102 -6.762 4.102 1 98.62 106 ALA A C 1
ATOM 839 O O . ALA A 1 106 ? 13.742 -6.797 5.152 1 98.62 106 ALA A O 1
ATOM 840 N N . ASN A 1 107 ? 12.508 -7.82 3.598 1 98.5 107 ASN A N 1
ATOM 841 C CA . ASN A 1 107 ? 12.438 -9.07 4.352 1 98.5 107 ASN A CA 1
ATOM 842 C C . ASN A 1 107 ? 13.375 -10.125 3.783 1 98.5 107 ASN A C 1
ATOM 844 O O . ASN A 1 107 ? 13.438 -11.25 4.289 1 98.5 107 ASN A O 1
ATOM 848 N N . ASN A 1 108 ? 14.047 -9.852 2.758 1 98.44 108 ASN A N 1
ATOM 849 C CA . ASN A 1 108 ? 14.953 -10.758 2.07 1 98.44 108 ASN A CA 1
ATOM 850 C C . ASN A 1 108 ? 14.227 -12.008 1.57 1 98.44 108 ASN A C 1
ATOM 852 O O . ASN A 1 108 ? 14.672 -13.125 1.803 1 98.44 108 ASN A O 1
ATOM 856 N N . TYR A 1 109 ? 13.07 -11.797 0.988 1 98.62 109 TYR A N 1
ATOM 857 C CA . TYR A 1 109 ? 12.289 -12.867 0.383 1 98.62 109 TYR A CA 1
ATOM 858 C C . TYR A 1 109 ? 12.516 -12.922 -1.122 1 98.62 109 TYR A C 1
ATOM 860 O O . TYR A 1 109 ? 12.828 -11.906 -1.749 1 98.62 109 TYR A O 1
ATOM 868 N N . ILE A 1 110 ? 12.352 -14.055 -1.661 1 98.62 110 ILE A N 1
ATOM 869 C CA . ILE A 1 110 ? 12.305 -14.211 -3.111 1 98.62 110 ILE A CA 1
ATOM 870 C C . ILE A 1 110 ? 10.922 -13.82 -3.623 1 98.62 110 ILE A C 1
ATOM 872 O O . ILE A 1 110 ? 9.906 -14.297 -3.104 1 98.62 110 ILE A O 1
ATOM 876 N N . PHE A 1 111 ? 10.93 -12.914 -4.59 1 98.81 111 PHE A N 1
ATOM 877 C CA . PHE A 1 111 ? 9.68 -12.445 -5.176 1 98.81 111 PHE A CA 1
ATOM 878 C C . PHE A 1 111 ? 9.289 -13.305 -6.371 1 98.81 111 PHE A C 1
ATOM 880 O O . PHE A 1 111 ? 10.039 -13.398 -7.348 1 98.81 111 PHE A O 1
ATOM 887 N N . VAL A 1 112 ? 8.141 -13.961 -6.246 1 98.62 112 VAL A N 1
ATOM 888 C CA . VAL A 1 112 ? 7.691 -14.852 -7.305 1 98.62 112 VAL A CA 1
ATOM 889 C C . VAL A 1 112 ? 6.727 -14.117 -8.234 1 98.62 112 VAL A C 1
ATOM 891 O O . VAL A 1 112 ? 5.633 -13.727 -7.816 1 98.62 112 VAL A O 1
ATOM 894 N N . THR A 1 113 ? 7.09 -13.977 -9.461 1 98.25 113 THR A N 1
ATOM 895 C CA . THR A 1 113 ? 6.305 -13.211 -10.414 1 98.25 113 THR A CA 1
ATOM 896 C C . THR A 1 113 ? 6.469 -13.773 -11.828 1 98.25 113 THR A C 1
ATOM 898 O O . THR A 1 113 ? 7.457 -14.438 -12.117 1 98.25 113 THR A O 1
ATOM 901 N N . ASN A 1 114 ? 5.395 -13.469 -12.633 1 95.94 114 ASN A N 1
ATOM 902 C CA . ASN A 1 114 ? 5.5 -13.773 -14.055 1 95.94 114 ASN A CA 1
ATOM 903 C C . ASN A 1 114 ? 5.914 -12.555 -14.859 1 95.94 114 ASN A C 1
ATOM 905 O O . ASN A 1 114 ? 6.211 -12.656 -16.047 1 95.94 114 ASN A O 1
ATOM 909 N N . ASN A 1 115 ? 5.918 -11.383 -14.281 1 96.31 115 ASN A N 1
ATOM 910 C CA . ASN A 1 115 ? 6.34 -10.148 -14.93 1 96.31 115 ASN A CA 1
ATOM 911 C C . ASN A 1 115 ? 7.812 -9.852 -14.664 1 96.31 115 ASN A C 1
ATOM 913 O O . ASN A 1 115 ? 8.156 -8.789 -14.148 1 96.31 115 ASN A O 1
ATOM 917 N N . THR A 1 116 ? 8.68 -10.656 -15.133 1 96.62 116 THR A N 1
ATOM 918 C CA . THR A 1 116 ? 10.094 -10.562 -14.797 1 96.62 116 THR A CA 1
ATOM 919 C C . THR A 1 116 ? 10.734 -9.359 -15.484 1 96.62 116 THR A C 1
ATOM 921 O O . THR A 1 116 ? 11.633 -8.727 -14.922 1 96.62 116 THR A O 1
ATOM 924 N N . LYS A 1 117 ? 10.336 -8.977 -16.625 1 95.31 117 LYS A N 1
ATOM 925 C CA . LYS A 1 117 ? 10.898 -7.855 -17.375 1 95.31 117 LYS A CA 1
ATOM 926 C C . LYS A 1 117 ? 10.773 -6.555 -16.578 1 95.31 117 LYS A C 1
ATOM 928 O O . LYS A 1 117 ? 11.742 -5.801 -16.469 1 95.31 117 LYS A O 1
ATOM 933 N N . GLU A 1 118 ? 9.68 -6.402 -16.047 1 96.06 118 GLU A N 1
ATOM 934 C CA . GLU A 1 118 ? 9.43 -5.18 -15.281 1 96.06 118 GLU A CA 1
ATOM 935 C C . GLU A 1 118 ? 10.188 -5.18 -13.961 1 96.06 118 GLU A C 1
ATOM 937 O O . GLU A 1 118 ? 10.844 -4.191 -13.609 1 96.06 118 GLU A O 1
ATOM 942 N N . PHE A 1 119 ? 10.203 -6.266 -13.242 1 98.12 119 PHE A N 1
ATOM 943 C CA . PHE A 1 119 ? 10.734 -6.301 -11.883 1 98.12 119 PHE A CA 1
ATOM 944 C C . PHE A 1 119 ? 12.25 -6.43 -11.906 1 98.12 119 PHE A C 1
ATOM 946 O O . PHE A 1 119 ? 12.922 -6.125 -10.914 1 98.12 119 PHE A O 1
ATOM 953 N N . LYS A 1 120 ? 12.789 -6.816 -13 1 97.25 120 LYS A N 1
ATOM 954 C CA . LYS A 1 120 ? 14.242 -6.891 -13.141 1 97.25 120 LYS A CA 1
ATOM 955 C C . LYS A 1 120 ? 14.867 -5.5 -13.117 1 97.25 120 LYS A C 1
ATOM 957 O O . LYS A 1 120 ? 16.078 -5.359 -12.93 1 97.25 120 LYS A O 1
ATOM 962 N N . ARG A 1 121 ? 14.055 -4.504 -13.297 1 97.12 121 ARG A N 1
ATOM 963 C CA . ARG A 1 121 ? 14.523 -3.123 -13.211 1 97.12 121 ARG A CA 1
ATOM 964 C C . ARG A 1 121 ? 14.977 -2.785 -11.797 1 97.12 121 ARG A C 1
ATOM 966 O O . ARG A 1 121 ? 15.688 -1.8 -11.586 1 97.12 121 ARG A O 1
ATOM 973 N N . ILE A 1 122 ? 14.508 -3.594 -10.836 1 98.12 122 ILE A N 1
ATOM 974 C CA . ILE A 1 122 ? 14.875 -3.404 -9.445 1 98.12 122 ILE A CA 1
ATOM 975 C C . ILE A 1 122 ? 16.031 -4.34 -9.078 1 98.12 122 ILE A C 1
ATOM 977 O O . ILE A 1 122 ? 15.805 -5.508 -8.758 1 98.12 122 ILE A O 1
ATOM 981 N N . LYS A 1 123 ? 17.203 -3.904 -9.023 1 94.38 123 LYS A N 1
ATOM 982 C CA . LYS A 1 123 ? 18.422 -4.711 -8.977 1 94.38 123 LYS A CA 1
ATOM 983 C C . LYS A 1 123 ? 18.5 -5.512 -7.68 1 94.38 123 LYS A C 1
ATOM 985 O O . LYS A 1 123 ? 18.953 -6.656 -7.676 1 94.38 123 LYS A O 1
ATOM 990 N N . ALA A 1 124 ? 18.047 -4.973 -6.562 1 97.12 124 ALA A N 1
ATOM 991 C CA . ALA A 1 124 ? 18.188 -5.621 -5.262 1 97.12 124 ALA A CA 1
ATOM 992 C C . ALA A 1 124 ? 17.125 -6.707 -5.074 1 97.12 124 ALA A C 1
ATOM 994 O O . ALA A 1 124 ? 17.203 -7.504 -4.137 1 97.12 124 ALA A O 1
ATOM 995 N N . LEU A 1 125 ? 16.203 -6.832 -6.016 1 98.62 125 LEU A N 1
ATOM 996 C CA . LEU A 1 125 ? 15.078 -7.754 -5.879 1 98.62 125 LEU A CA 1
ATOM 997 C C . LEU A 1 125 ? 15.445 -9.141 -6.406 1 98.62 125 LEU A C 1
ATOM 999 O O . LEU A 1 125 ? 15.875 -9.273 -7.555 1 98.62 125 LEU A O 1
ATOM 1003 N N . LYS A 1 126 ? 15.328 -10.18 -5.574 1 98.5 126 LYS A N 1
ATOM 1004 C CA . LYS A 1 126 ? 15.453 -11.57 -6.012 1 98.5 126 LYS A CA 1
ATOM 1005 C C . LYS A 1 126 ? 14.148 -12.078 -6.609 1 98.5 126 LYS A C 1
ATOM 1007 O O . LYS A 1 126 ? 13.102 -12.039 -5.957 1 98.5 126 LYS A O 1
ATOM 1012 N N . ILE A 1 127 ? 14.289 -12.641 -7.816 1 98.31 127 ILE A N 1
ATOM 1013 C CA . ILE A 1 127 ? 13.055 -12.969 -8.523 1 98.31 127 ILE A CA 1
ATOM 1014 C C . ILE A 1 127 ? 13.094 -14.422 -8.984 1 98.31 127 ILE A C 1
ATOM 1016 O O . ILE A 1 127 ? 14.148 -14.93 -9.375 1 98.31 127 ILE A O 1
ATOM 1020 N N . GLU A 1 128 ? 11.953 -15.047 -8.922 1 97.94 128 GLU A N 1
ATOM 1021 C CA . GLU A 1 128 ? 11.719 -16.344 -9.562 1 97.94 128 GLU A CA 1
ATOM 1022 C C . GLU A 1 128 ? 10.406 -16.344 -10.352 1 97.94 128 GLU A C 1
ATOM 1024 O O . GLU A 1 128 ? 9.438 -15.695 -9.938 1 97.94 128 GLU A O 1
ATOM 1029 N N . ASN A 1 129 ? 10.414 -17.062 -11.461 1 97.44 129 ASN A N 1
ATOM 1030 C CA . ASN A 1 129 ? 9.211 -17.344 -12.242 1 97.44 129 ASN A CA 1
ATOM 1031 C C . ASN A 1 129 ? 8.812 -18.812 -12.164 1 97.44 129 ASN A C 1
ATOM 1033 O O . ASN A 1 129 ? 9.523 -19.672 -12.688 1 97.44 129 ASN A O 1
ATOM 1037 N N . TRP A 1 130 ? 7.656 -19.016 -11.617 1 96.12 130 TRP A N 1
ATOM 1038 C CA . TRP A 1 130 ? 7.223 -20.391 -11.383 1 96.12 130 TRP A CA 1
ATOM 1039 C C . TRP A 1 130 ? 6.336 -20.891 -12.523 1 96.12 130 TRP A C 1
ATOM 1041 O O . TRP A 1 130 ? 5.895 -22.031 -12.523 1 96.12 130 TRP A O 1
ATOM 1051 N N . THR A 1 131 ? 6.027 -20.031 -13.445 1 93.31 131 THR A N 1
ATOM 1052 C CA . THR A 1 131 ? 5.109 -20.406 -14.516 1 93.31 131 THR A CA 1
ATOM 1053 C C . THR A 1 131 ? 5.859 -21.047 -15.68 1 93.31 131 THR A C 1
ATOM 1055 O O . THR A 1 131 ? 5.246 -21.484 -16.656 1 93.31 131 THR A O 1
ATOM 1058 N N . GLN A 1 132 ? 7.102 -21.109 -15.648 1 85.31 132 GLN A N 1
ATOM 1059 C CA . GLN A 1 132 ? 7.918 -21.719 -16.703 1 85.31 132 GLN A CA 1
ATOM 1060 C C . GLN A 1 132 ? 8.742 -22.875 -16.156 1 85.31 132 GLN A C 1
ATOM 1062 O O . GLN A 1 132 ? 9.008 -22.953 -14.961 1 85.31 132 GLN A O 1
ATOM 1067 N N . MET B 1 1 ? -10.484 8.922 16.5 1 97.31 1 MET B N 1
ATOM 1068 C CA . MET B 1 1 ? -9.133 8.641 16.031 1 97.31 1 MET B CA 1
ATOM 1069 C C . MET B 1 1 ? -8.914 9.188 14.625 1 97.31 1 MET B C 1
ATOM 1071 O O . MET B 1 1 ? -9.883 9.414 13.891 1 97.31 1 MET B O 1
ATOM 1075 N N . TYR B 1 2 ? -7.668 9.523 14.312 1 98.5 2 TYR B N 1
ATOM 1076 C CA . TYR B 1 2 ? -7.395 10.219 13.062 1 98.5 2 TYR B CA 1
ATOM 1077 C C . TYR B 1 2 ? -6.266 9.539 12.289 1 98.5 2 TYR B C 1
ATOM 1079 O O . TYR B 1 2 ? -5.285 9.094 12.891 1 98.5 2 TYR B O 1
ATOM 1087 N N . LEU B 1 3 ? -6.465 9.406 11.016 1 98.81 3 LEU B N 1
ATOM 1088 C CA . LEU B 1 3 ? -5.418 8.992 10.086 1 98.81 3 LEU B CA 1
ATOM 1089 C C . LEU B 1 3 ? -5.02 10.148 9.18 1 98.81 3 LEU B C 1
ATOM 1091 O O . LEU B 1 3 ? -5.855 10.695 8.453 1 98.81 3 LEU B O 1
ATOM 1095 N N . LEU B 1 4 ? -3.77 10.508 9.234 1 98.56 4 LEU B N 1
ATOM 1096 C CA . LEU B 1 4 ? -3.312 11.68 8.492 1 98.56 4 LEU B CA 1
ATOM 1097 C C . LEU B 1 4 ? -2.891 11.305 7.078 1 98.56 4 LEU B C 1
ATOM 1099 O O . LEU B 1 4 ? -2.17 10.32 6.883 1 98.56 4 LEU B O 1
ATOM 1103 N N . ASP B 1 5 ? -3.285 12.078 6.102 1 98.19 5 ASP B N 1
ATOM 1104 C CA . ASP B 1 5 ? -2.877 11.961 4.707 1 98.19 5 ASP B CA 1
ATOM 1105 C C . ASP B 1 5 ? -1.411 12.344 4.527 1 98.19 5 ASP B C 1
ATOM 1107 O O . ASP B 1 5 ? -0.84 13.039 5.367 1 98.19 5 ASP B O 1
ATOM 1111 N N . THR B 1 6 ? -0.851 11.922 3.441 1 97.25 6 THR B N 1
ATOM 1112 C CA . THR B 1 6 ? 0.557 12.18 3.158 1 97.25 6 THR B CA 1
ATOM 1113 C C . THR B 1 6 ? 0.83 13.672 3.07 1 97.25 6 THR B C 1
ATOM 1115 O O . THR B 1 6 ? 1.79 14.172 3.662 1 97.25 6 THR B O 1
ATOM 1118 N N . ASN B 1 7 ? -0.041 14.391 2.41 1 94.44 7 ASN B N 1
ATOM 1119 C CA . ASN B 1 7 ? 0.177 15.82 2.234 1 94.44 7 ASN B CA 1
ATOM 1120 C C . ASN B 1 7 ? 0.105 16.562 3.564 1 94.44 7 ASN B C 1
ATOM 1122 O O . ASN B 1 7 ? 0.831 17.547 3.773 1 94.44 7 ASN B O 1
ATOM 1126 N N . ILE B 1 8 ? -0.75 16.172 4.449 1 97 8 ILE B N 1
ATOM 1127 C CA . ILE B 1 8 ? -0.852 16.766 5.777 1 97 8 ILE B CA 1
ATOM 1128 C C . ILE B 1 8 ? 0.454 16.547 6.539 1 97 8 ILE B C 1
ATOM 1130 O O . ILE B 1 8 ? 0.952 17.469 7.199 1 97 8 ILE B O 1
ATOM 1134 N N . CYS B 1 9 ? 1.028 15.414 6.422 1 97 9 CYS B N 1
ATOM 1135 C CA . CYS B 1 9 ? 2.289 15.102 7.086 1 97 9 CYS B CA 1
ATOM 1136 C C . CYS B 1 9 ? 3.412 16 6.57 1 97 9 CYS B C 1
ATOM 1138 O O . CYS B 1 9 ? 4.227 16.5 7.348 1 97 9 CYS B O 1
ATOM 1140 N N . ILE B 1 10 ? 3.412 16.203 5.293 1 94.25 10 ILE B N 1
ATOM 1141 C CA . ILE B 1 10 ? 4.438 17.047 4.676 1 94.25 10 ILE B CA 1
ATOM 1142 C C . ILE B 1 10 ? 4.32 18.469 5.199 1 94.25 10 ILE B C 1
ATOM 1144 O O . ILE B 1 10 ? 5.324 19.094 5.562 1 94.25 10 ILE B O 1
ATOM 1148 N N . PHE B 1 11 ? 3.072 18.953 5.277 1 93.19 11 PHE B N 1
ATOM 1149 C CA . PHE B 1 11 ? 2.838 20.297 5.801 1 93.19 11 PHE B CA 1
ATOM 1150 C C . PHE B 1 11 ? 3.354 20.422 7.23 1 93.19 11 PHE B C 1
ATOM 1152 O O . PHE B 1 11 ? 3.953 21.438 7.594 1 93.19 11 PHE B O 1
ATOM 1159 N N . LEU B 1 12 ? 3.143 19.422 8 1 93.81 12 LEU B N 1
ATOM 1160 C CA . LEU B 1 12 ? 3.508 19.453 9.414 1 93.81 12 LEU B CA 1
ATOM 1161 C C . LEU B 1 12 ? 5.023 19.406 9.586 1 93.81 12 LEU B C 1
ATOM 1163 O O . LEU B 1 12 ? 5.574 20.109 10.438 1 93.81 12 LEU B O 1
ATOM 1167 N N . ILE B 1 13 ? 5.68 18.625 8.75 1 91.81 13 ILE B N 1
ATOM 1168 C CA . ILE B 1 13 ? 7.133 18.484 8.828 1 91.81 13 ILE B CA 1
ATOM 1169 C C . ILE B 1 13 ? 7.7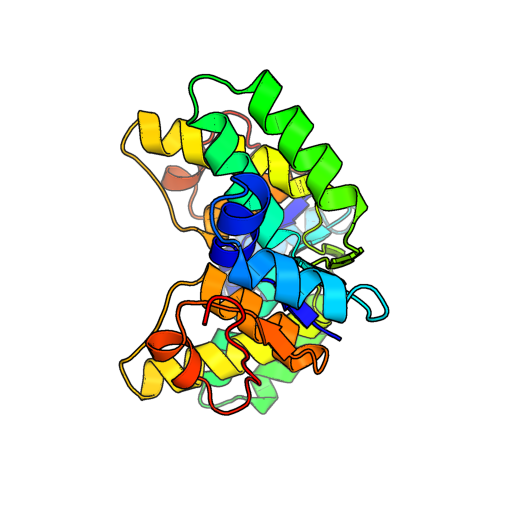97 19.797 8.438 1 91.81 13 ILE B C 1
ATOM 1171 O O . ILE B 1 13 ? 8.773 20.219 9.07 1 91.81 13 ILE B O 1
ATOM 1175 N N . LYS B 1 14 ? 7.238 20.406 7.465 1 88.06 14 LYS B N 1
ATOM 1176 C CA . LYS B 1 14 ? 7.816 21.641 6.969 1 88.06 14 LYS B CA 1
ATOM 1177 C C . LYS B 1 14 ? 7.398 22.828 7.832 1 88.06 14 LYS B C 1
ATOM 1179 O O . LYS B 1 14 ? 7.891 23.938 7.645 1 88.06 14 LYS B O 1
ATOM 1184 N N . LYS B 1 15 ? 6.535 22.703 8.742 1 80.25 15 LYS B N 1
ATOM 1185 C CA . LYS B 1 15 ? 6.051 23.734 9.656 1 80.25 15 LYS B CA 1
ATOM 1186 C C . LYS B 1 15 ? 5.52 24.953 8.898 1 80.25 15 LYS B C 1
ATOM 1188 O O . LYS B 1 15 ? 5.773 26.094 9.289 1 80.25 15 LYS B O 1
ATOM 1193 N N . LYS B 1 16 ? 4.875 24.75 7.77 1 81.88 16 LYS B N 1
ATOM 1194 C CA . LYS B 1 16 ? 4.508 25.828 6.863 1 81.88 16 LYS B CA 1
ATOM 1195 C C . LYS B 1 16 ? 3.061 26.266 7.082 1 81.88 16 LYS B C 1
ATOM 1197 O O . LYS B 1 16 ? 2.615 27.266 6.516 1 81.88 16 LYS B O 1
ATOM 1202 N N . ASN B 1 17 ? 2.34 25.75 8.047 1 86.56 17 ASN B N 1
ATOM 1203 C CA . ASN B 1 17 ? 0.921 26.062 8.195 1 86.56 17 ASN B CA 1
ATOM 1204 C C . ASN B 1 17 ? 0.528 26.219 9.664 1 86.56 17 ASN B C 1
ATOM 1206 O O . ASN B 1 17 ? 0.31 25.219 10.359 1 86.56 17 ASN B O 1
ATOM 1210 N N . ALA B 1 18 ? 0.254 27.438 10.055 1 90.62 18 ALA B N 1
ATOM 1211 C CA . ALA B 1 18 ? -0.014 27.719 11.461 1 90.62 18 ALA B CA 1
ATOM 1212 C C . ALA B 1 18 ? -1.364 27.156 11.891 1 90.62 18 ALA B C 1
ATOM 1214 O O . ALA B 1 18 ? -1.506 26.656 13.008 1 90.62 18 ALA B O 1
ATOM 1215 N N . THR B 1 19 ? -2.258 27.281 11 1 94.25 19 THR B N 1
ATOM 1216 C CA . THR B 1 19 ? -3.59 26.766 11.297 1 94.25 19 THR B CA 1
ATOM 1217 C C . THR B 1 19 ? -3.549 25.25 11.523 1 94.25 19 THR B C 1
ATOM 1219 O O . THR B 1 19 ? -4.172 24.734 12.453 1 94.25 19 THR B O 1
ATOM 1222 N N . LEU B 1 20 ? -2.855 24.578 10.688 1 94.62 20 LEU B N 1
ATOM 1223 C CA . LEU B 1 20 ? -2.707 23.141 10.797 1 94.62 20 LEU B CA 1
ATOM 1224 C C . LEU B 1 20 ? -2.059 22.766 12.125 1 94.62 20 LEU B C 1
ATOM 1226 O O . LEU B 1 20 ? -2.494 21.812 12.789 1 94.62 20 LEU B O 1
ATOM 1230 N N . LEU B 1 21 ? -1.066 23.547 12.516 1 93 21 LEU B N 1
ATOM 1231 C CA . LEU B 1 21 ? -0.362 23.266 13.766 1 93 21 LEU B CA 1
ATOM 1232 C C . LEU B 1 21 ? -1.276 23.5 14.969 1 93 21 LEU B C 1
ATOM 1234 O O . LEU B 1 21 ? -1.256 22.719 15.922 1 93 21 LEU B O 1
ATOM 1238 N N . GLU B 1 22 ? -2.012 24.469 14.875 1 94.12 22 GLU B N 1
ATOM 1239 C CA . GLU B 1 22 ? -2.951 24.766 15.953 1 94.12 22 GLU B CA 1
ATOM 1240 C C . GLU B 1 22 ? -4.004 23.672 16.094 1 94.12 22 GLU B C 1
ATOM 1242 O O . GLU B 1 22 ? -4.34 23.266 17.203 1 94.12 22 GLU B O 1
ATOM 1247 N N . ASN B 1 23 ? -4.492 23.25 14.969 1 94.94 23 ASN B N 1
ATOM 1248 C CA . ASN B 1 23 ? -5.508 22.203 14.984 1 94.94 23 ASN B CA 1
ATOM 1249 C C . ASN B 1 23 ? -4.938 20.875 15.477 1 94.94 23 ASN B C 1
ATOM 1251 O O . ASN B 1 23 ? -5.633 20.109 16.156 1 94.94 23 ASN B O 1
ATOM 1255 N N . LEU B 1 24 ? -3.699 20.578 15.141 1 93.88 24 LEU B N 1
ATOM 1256 C CA . LEU B 1 24 ? -3.031 19.391 15.656 1 93.88 24 LEU B CA 1
ATOM 1257 C C . LEU B 1 24 ? -2.924 19.438 17.172 1 93.88 24 LEU B C 1
ATOM 1259 O O . LEU B 1 24 ? -3.201 18.453 17.859 1 93.88 24 LEU B O 1
ATOM 1263 N N . LYS B 1 25 ? -2.588 20.609 17.672 1 93.06 25 LYS B N 1
ATOM 1264 C CA . LYS B 1 25 ? -2.41 20.781 19.109 1 93.06 25 LYS B CA 1
ATOM 1265 C C . LYS B 1 25 ? -3.703 20.484 19.875 1 93.06 25 LYS B C 1
ATOM 1267 O O . LYS B 1 25 ? -3.674 19.922 20.969 1 93.06 25 LYS B O 1
ATOM 1272 N N . LYS B 1 26 ? -4.77 20.812 19.25 1 94.69 26 LYS B N 1
ATOM 1273 C CA . LYS B 1 26 ? -6.074 20.609 19.875 1 94.69 26 LYS B CA 1
ATOM 1274 C C . LYS B 1 26 ? -6.441 19.125 19.922 1 94.69 26 LYS B C 1
ATOM 1276 O O . LYS B 1 26 ? -7.344 18.734 20.656 1 94.69 26 LYS B O 1
ATOM 1281 N N . LYS B 1 27 ? -5.738 18.375 19.094 1 93.94 27 LYS B N 1
ATOM 1282 C CA . LYS B 1 27 ? -6.121 16.969 18.969 1 93.94 27 LYS B CA 1
ATOM 1283 C C . LYS B 1 27 ? -5.062 16.047 19.547 1 93.94 27 LYS B C 1
ATOM 1285 O O . LYS B 1 27 ? -5.152 14.82 19.422 1 93.94 27 LYS B O 1
ATOM 1290 N N . LEU B 1 28 ? -4.109 16.594 20.25 1 91.31 28 LEU B N 1
ATOM 1291 C CA . LEU B 1 28 ? -2.984 15.812 20.75 1 91.31 28 LEU B CA 1
ATOM 1292 C C . LEU B 1 28 ? -3.441 14.828 21.812 1 91.31 28 LEU B C 1
ATOM 1294 O O . LEU B 1 28 ? -2.723 13.875 22.141 1 91.31 28 LEU B O 1
ATOM 1298 N N . ASN B 1 29 ? -4.621 15.016 22.328 1 91.62 29 ASN B N 1
ATOM 1299 C CA . ASN B 1 29 ? -5.148 14.102 23.328 1 91.62 29 ASN B CA 1
ATOM 1300 C C . ASN B 1 29 ? -5.895 12.93 22.688 1 91.62 29 ASN B C 1
ATOM 1302 O O . ASN B 1 29 ? -6.395 12.055 23.391 1 91.62 29 ASN B O 1
ATOM 1306 N N . LYS B 1 30 ? -5.926 12.914 21.359 1 94.19 30 LYS B N 1
ATOM 1307 C CA . LYS B 1 30 ? -6.555 11.836 20.609 1 94.19 30 LYS B CA 1
ATOM 1308 C C . LYS B 1 30 ? -5.504 10.883 20.031 1 94.19 30 LYS B C 1
ATOM 1310 O O . LYS B 1 30 ? -4.305 11.148 20.125 1 94.19 30 LYS B O 1
ATOM 1315 N N . ASP B 1 31 ? -5.988 9.727 19.578 1 96.56 31 ASP B N 1
ATOM 1316 C CA . ASP B 1 31 ? -5.082 8.828 18.875 1 96.56 31 ASP B CA 1
ATOM 1317 C C . ASP B 1 31 ? -4.852 9.289 17.438 1 96.56 31 ASP B C 1
ATOM 1319 O O . ASP B 1 31 ? -5.793 9.398 16.656 1 96.56 31 ASP B O 1
ATOM 1323 N N . LEU B 1 32 ? -3.662 9.578 17.141 1 98.19 32 LEU B N 1
ATOM 1324 C CA . LEU B 1 32 ? -3.227 10.047 15.836 1 98.19 32 LEU B CA 1
ATOM 1325 C C . LEU B 1 32 ? -2.387 8.984 15.133 1 98.19 32 LEU B C 1
ATOM 1327 O O . LEU B 1 32 ? -1.452 8.438 15.727 1 98.19 32 LEU B O 1
ATOM 1331 N N . PHE B 1 33 ? -2.791 8.758 13.852 1 98.69 33 PHE B N 1
ATOM 1332 C CA . PHE B 1 33 ? -2.123 7.684 13.125 1 98.69 33 PHE B CA 1
ATOM 1333 C C . PHE B 1 33 ? -1.533 8.203 11.812 1 98.69 33 PHE B C 1
ATOM 1335 O O . PHE B 1 33 ? -2.09 9.102 11.188 1 98.69 33 PHE B O 1
ATOM 1342 N N . VAL B 1 34 ? -0.431 7.59 11.508 1 98.69 34 VAL B N 1
ATOM 1343 C CA . VAL B 1 34 ? 0.176 7.676 10.188 1 98.69 34 VAL B CA 1
ATOM 1344 C C . VAL B 1 34 ? 0.354 6.273 9.609 1 98.69 34 VAL B C 1
ATOM 1346 O O . VAL B 1 34 ? 0.853 5.375 10.289 1 98.69 34 VAL B O 1
ATOM 1349 N N . SER B 1 35 ? -0.093 6.16 8.383 1 98.88 35 SER B N 1
ATOM 1350 C CA . SER B 1 35 ? 0.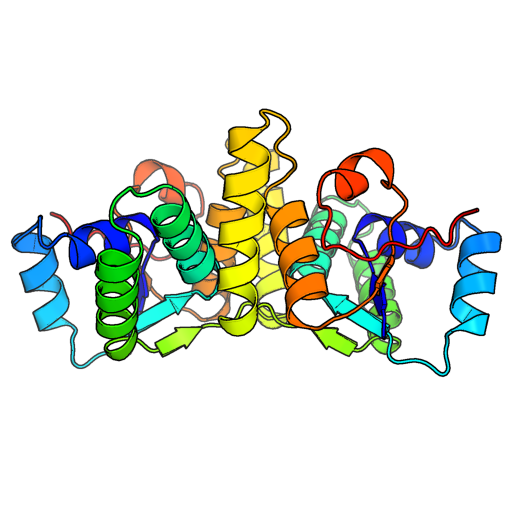013 4.852 7.754 1 98.88 35 SER B CA 1
ATOM 1351 C C . SER B 1 35 ? 1.456 4.531 7.379 1 98.88 35 SER B C 1
ATOM 1353 O O . SER B 1 35 ? 2.213 5.422 6.984 1 98.88 35 SER B O 1
ATOM 1355 N N . SER B 1 36 ? 1.802 3.232 7.43 1 98.88 36 SER B N 1
ATOM 1356 C CA . SER B 1 36 ? 3.088 2.787 6.902 1 98.88 36 SER B CA 1
ATOM 1357 C C . SER B 1 36 ? 3.223 3.121 5.422 1 98.88 36 SER B C 1
ATOM 1359 O O . SER B 1 36 ? 4.332 3.352 4.93 1 98.88 36 SER B O 1
ATOM 1361 N N . LEU B 1 37 ? 2.104 3.213 4.711 1 98.88 37 LEU B N 1
ATOM 1362 C CA . LEU B 1 37 ? 2.092 3.631 3.312 1 98.88 37 LEU B CA 1
ATOM 1363 C C . LEU B 1 37 ? 2.494 5.094 3.18 1 98.88 37 LEU B C 1
ATOM 1365 O O . LEU B 1 37 ? 3.209 5.465 2.244 1 98.88 37 LEU B O 1
ATOM 1369 N N . THR B 1 38 ? 2.037 5.906 4.094 1 98.75 38 THR B N 1
ATOM 1370 C CA . THR B 1 38 ? 2.443 7.305 4.148 1 98.75 38 THR B CA 1
ATOM 1371 C C . THR B 1 38 ? 3.938 7.426 4.434 1 98.75 38 THR B C 1
ATOM 1373 O O . THR B 1 38 ? 4.633 8.219 3.793 1 98.75 38 THR B O 1
ATOM 1376 N N . VAL B 1 39 ? 4.398 6.605 5.352 1 98.75 39 VAL B N 1
ATOM 1377 C CA . VAL B 1 39 ? 5.824 6.602 5.668 1 98.75 39 VAL B CA 1
ATOM 1378 C C . VAL B 1 39 ? 6.629 6.281 4.41 1 98.75 39 VAL B C 1
ATOM 1380 O O . VAL B 1 39 ? 7.668 6.895 4.156 1 98.75 39 VAL B O 1
ATOM 1383 N N . ALA B 1 40 ? 6.156 5.383 3.598 1 98.75 40 ALA B N 1
ATOM 1384 C CA . ALA B 1 40 ? 6.824 5.008 2.354 1 98.75 40 ALA B CA 1
ATOM 1385 C C . ALA B 1 40 ? 6.941 6.207 1.415 1 98.75 40 ALA B C 1
ATOM 1387 O O . ALA B 1 40 ? 8 6.445 0.836 1 98.75 40 ALA B O 1
ATOM 1388 N N . GLU B 1 41 ? 5.914 6.953 1.3 1 98.12 41 GLU B N 1
ATOM 1389 C CA . GLU B 1 41 ? 5.91 8.141 0.446 1 98.12 41 GLU B CA 1
ATOM 1390 C C . GLU B 1 41 ? 6.875 9.195 0.972 1 98.12 41 GLU B C 1
ATOM 1392 O O . GLU B 1 41 ? 7.574 9.852 0.193 1 98.12 41 GLU B O 1
ATOM 1397 N N . LEU B 1 42 ? 6.863 9.352 2.25 1 98.06 42 LEU B N 1
ATOM 1398 C CA . LEU B 1 42 ? 7.758 10.328 2.857 1 98.06 42 LEU B CA 1
ATOM 1399 C C . LEU B 1 42 ? 9.211 9.922 2.674 1 98.06 42 LEU B C 1
ATOM 1401 O O . LEU B 1 42 ? 10.07 10.773 2.422 1 98.06 42 LEU B O 1
ATOM 1405 N N . GLU B 1 43 ? 9.484 8.609 2.809 1 98.31 43 GLU B N 1
ATOM 1406 C CA . GLU B 1 43 ? 10.828 8.094 2.553 1 98.31 43 GLU B CA 1
ATOM 1407 C C . GLU B 1 43 ? 11.266 8.383 1.119 1 98.31 43 GLU B C 1
ATOM 1409 O O . GLU B 1 43 ? 12.422 8.742 0.875 1 98.31 43 GLU B O 1
ATOM 1414 N N . PHE B 1 44 ? 10.383 8.203 0.22 1 98.19 44 PHE B N 1
ATOM 1415 C CA . PHE B 1 44 ? 10.664 8.555 -1.165 1 98.19 44 PHE B CA 1
ATOM 1416 C C . PHE B 1 44 ? 11.047 10.031 -1.282 1 98.19 44 PHE B C 1
ATOM 1418 O O . PHE B 1 44 ? 12.023 10.367 -1.955 1 98.19 44 PHE B O 1
ATOM 1425 N N . GLY B 1 45 ? 10.266 10.898 -0.626 1 96.69 45 GLY B N 1
ATOM 1426 C CA . GLY B 1 45 ? 10.578 12.32 -0.613 1 96.69 45 GLY B CA 1
ATOM 1427 C C . GLY B 1 45 ? 11.984 12.609 -0.111 1 96.69 45 GLY B C 1
ATOM 1428 O O . GLY B 1 45 ? 12.672 13.484 -0.647 1 96.69 45 GLY B O 1
ATOM 1429 N N . ILE B 1 46 ? 12.375 11.898 0.837 1 96.81 46 ILE B N 1
ATOM 1430 C CA . ILE B 1 46 ? 13.695 12.062 1.423 1 96.81 46 ILE B CA 1
ATOM 1431 C C . ILE B 1 46 ? 14.766 11.648 0.411 1 96.81 46 ILE B C 1
ATOM 1433 O O . ILE B 1 46 ? 15.75 12.359 0.214 1 96.81 46 ILE B O 1
ATOM 1437 N N . GLN B 1 47 ? 14.539 10.508 -0.306 1 96.75 47 GLN B N 1
ATOM 1438 C CA . GLN B 1 47 ? 15.516 9.992 -1.266 1 96.75 47 GLN B CA 1
ATOM 1439 C C . GLN B 1 47 ? 15.695 10.961 -2.436 1 96.75 47 GLN B C 1
ATOM 1441 O O . GLN B 1 47 ? 16.75 11 -3.055 1 96.75 47 GLN B O 1
ATOM 1446 N N . LYS B 1 48 ? 14.766 11.773 -2.658 1 95.69 48 LYS B N 1
ATOM 1447 C CA . LYS B 1 48 ? 14.805 12.711 -3.777 1 95.69 48 LYS B CA 1
ATOM 1448 C C . LYS B 1 48 ? 15.422 14.039 -3.357 1 95.69 48 LYS B C 1
ATOM 1450 O O . LYS B 1 48 ? 15.781 14.859 -4.207 1 95.69 48 LYS B O 1
ATOM 1455 N N . SER B 1 49 ? 15.5 14.227 -2.08 1 94.12 49 SER B N 1
ATOM 1456 C CA . SER B 1 49 ? 15.914 15.516 -1.548 1 94.12 49 SER B CA 1
ATOM 1457 C C . SER B 1 49 ? 17.438 15.648 -1.539 1 94.12 49 SER B C 1
ATOM 1459 O O . SER B 1 49 ? 18.156 14.641 -1.531 1 94.12 49 SER B O 1
ATOM 1461 N N . GLU B 1 50 ? 17.938 16.906 -1.497 1 93.88 50 GLU B N 1
ATOM 1462 C CA . GLU B 1 50 ? 19.375 17.203 -1.385 1 93.88 50 GLU B CA 1
ATOM 1463 C C . GLU B 1 50 ? 19.859 17.047 0.055 1 93.88 50 GLU B C 1
ATOM 1465 O O . GLU B 1 50 ? 21.031 16.781 0.293 1 93.88 50 GLU B O 1
ATOM 1470 N N . PHE B 1 51 ? 18.938 17.219 0.962 1 93.44 51 PHE B N 1
ATOM 1471 C CA . PHE B 1 51 ? 19.281 17.188 2.379 1 93.44 51 PHE B CA 1
ATOM 1472 C C . PHE B 1 51 ? 18.734 15.922 3.033 1 93.44 51 PHE B C 1
ATOM 1474 O O . PHE B 1 51 ? 18 15.992 4.02 1 93.44 51 PHE B O 1
ATOM 1481 N N . LYS B 1 52 ? 19.234 14.805 2.631 1 95.38 52 LYS B N 1
ATOM 1482 C CA . LYS B 1 52 ? 18.688 13.516 3.014 1 95.38 52 LYS B CA 1
ATOM 1483 C C . LYS B 1 52 ? 18.797 13.289 4.516 1 95.38 52 LYS B C 1
ATOM 1485 O O . LYS B 1 52 ? 17.828 12.914 5.172 1 95.38 52 LYS B O 1
ATOM 1490 N N . GLU B 1 53 ? 19.906 13.508 5.074 1 95.75 53 GLU B N 1
ATOM 1491 C CA . GLU B 1 53 ? 20.141 13.242 6.488 1 95.75 53 GLU B CA 1
ATOM 1492 C C . GLU B 1 53 ? 19.281 14.141 7.367 1 95.75 53 GLU B C 1
ATOM 1494 O O . GLU B 1 53 ? 18.641 13.664 8.32 1 95.75 53 GLU B O 1
ATOM 1499 N N . LYS B 1 54 ? 19.281 15.344 7.078 1 95.5 54 LYS B N 1
ATOM 1500 C CA . LYS B 1 54 ? 18.469 16.297 7.832 1 95.5 54 LYS B CA 1
ATOM 1501 C C . LYS B 1 54 ? 16.984 15.93 7.742 1 95.5 54 LYS B C 1
ATOM 1503 O O . LYS B 1 54 ? 16.281 15.945 8.75 1 95.5 54 LYS B O 1
ATOM 1508 N N . ASN B 1 55 ? 16.594 15.594 6.559 1 95.75 55 ASN B N 1
ATOM 1509 C CA . ASN B 1 55 ? 15.188 15.25 6.344 1 95.75 55 ASN B CA 1
ATOM 1510 C C . ASN B 1 55 ? 14.828 13.93 7.027 1 95.75 55 ASN B C 1
ATOM 1512 O O . ASN B 1 55 ? 13.703 13.766 7.5 1 95.75 55 ASN B O 1
ATOM 1516 N N . LYS B 1 56 ? 15.719 13.023 7.082 1 96.69 56 LYS B N 1
ATOM 1517 C CA . LYS B 1 56 ? 15.492 11.758 7.77 1 96.69 56 LYS B CA 1
ATOM 1518 C C . LYS B 1 56 ? 15.305 11.969 9.266 1 96.69 56 LYS B C 1
ATOM 1520 O O . LYS B 1 56 ? 14.422 11.359 9.883 1 96.69 56 LYS B O 1
ATOM 1525 N N . VAL B 1 57 ? 16.078 12.812 9.836 1 96.19 57 VAL B N 1
ATOM 1526 C CA . VAL B 1 57 ? 15.977 13.141 11.258 1 96.19 57 VAL B CA 1
ATOM 1527 C C . VAL B 1 57 ? 14.625 13.797 11.539 1 96.19 57 VAL B C 1
ATOM 1529 O O . VAL B 1 57 ? 13.945 13.445 12.5 1 96.19 57 VAL B O 1
ATOM 1532 N N . ALA B 1 58 ? 14.258 14.695 10.703 1 94.88 58 ALA B N 1
ATOM 1533 C CA . ALA B 1 58 ? 12.977 15.375 10.844 1 94.88 58 ALA B CA 1
ATOM 1534 C C . ALA B 1 58 ? 11.812 14.383 10.766 1 94.88 58 ALA B C 1
ATOM 1536 O O . ALA B 1 58 ? 10.844 14.5 11.508 1 94.88 58 ALA B O 1
ATOM 1537 N N . LEU B 1 59 ? 11.945 13.461 9.836 1 96.44 59 LEU B N 1
ATOM 1538 C CA . LEU B 1 59 ? 10.906 12.453 9.695 1 96.44 59 LEU B CA 1
ATOM 1539 C C . LEU B 1 59 ? 10.812 11.586 10.953 1 96.44 59 LEU B C 1
ATOM 1541 O O . LEU B 1 59 ? 9.711 11.312 11.438 1 96.44 59 LEU B O 1
ATOM 1545 N N . ILE B 1 60 ? 11.922 11.164 11.469 1 96.38 60 ILE B N 1
ATOM 1546 C CA . ILE B 1 60 ? 11.945 10.32 12.656 1 96.38 60 ILE B CA 1
ATOM 1547 C C . ILE B 1 60 ? 11.312 11.055 13.828 1 96.38 60 ILE B C 1
ATOM 1549 O O . ILE B 1 60 ? 10.469 10.5 14.539 1 96.38 60 ILE B O 1
ATOM 1553 N N . GLU B 1 61 ? 11.695 12.258 13.977 1 95.19 61 GLU B N 1
ATOM 1554 C CA . GLU B 1 61 ? 11.133 13.07 15.055 1 95.19 61 GLU B CA 1
ATOM 1555 C C . GLU B 1 61 ? 9.625 13.242 14.891 1 95.19 61 GLU B C 1
ATOM 1557 O O . GLU B 1 61 ? 8.875 13.148 15.867 1 95.19 61 GLU B O 1
ATOM 1562 N N . PHE B 1 62 ? 9.234 13.484 13.711 1 95.44 62 PHE B N 1
ATOM 1563 C CA . PHE B 1 62 ? 7.82 13.656 13.391 1 95.44 62 PHE B CA 1
ATOM 1564 C C . PHE B 1 62 ? 7.023 12.406 13.75 1 95.44 62 PHE B C 1
ATOM 1566 O O . PHE B 1 62 ? 5.957 12.5 14.359 1 95.44 62 PHE B O 1
ATOM 1573 N N . LEU B 1 63 ? 7.551 11.266 13.477 1 96.94 63 LEU B N 1
ATOM 1574 C CA . LEU B 1 63 ? 6.828 10.008 13.609 1 96.94 63 LEU B CA 1
ATOM 1575 C C . LEU B 1 63 ? 6.695 9.609 15.078 1 96.94 63 LEU B C 1
ATOM 1577 O O . LEU B 1 63 ? 5.871 8.758 15.422 1 96.94 63 LEU B O 1
ATOM 1581 N N . THR B 1 64 ? 7.469 10.227 15.961 1 95.38 64 THR B N 1
ATOM 1582 C CA . THR B 1 64 ? 7.395 9.906 17.375 1 95.38 64 THR B CA 1
ATOM 1583 C C . THR B 1 64 ? 6.074 10.391 17.969 1 95.38 64 THR B C 1
ATOM 1585 O O . THR B 1 64 ? 5.664 9.93 19.047 1 95.38 64 THR B O 1
ATOM 1588 N N . ILE B 1 65 ? 5.426 11.258 17.281 1 93.19 65 ILE B N 1
ATOM 1589 C CA . ILE B 1 65 ? 4.195 11.875 17.766 1 93.19 65 ILE B CA 1
ATOM 1590 C C . ILE B 1 65 ? 3.004 10.984 17.438 1 93.19 65 ILE B C 1
ATOM 1592 O O . ILE B 1 65 ? 1.954 11.07 18.078 1 93.19 65 ILE B O 1
ATOM 1596 N N . PHE B 1 66 ? 3.188 10.07 16.516 1 97.5 66 PHE B N 1
ATOM 1597 C CA . PHE B 1 66 ? 2.051 9.352 15.961 1 97.5 66 PHE B CA 1
ATOM 1598 C C . PHE B 1 66 ? 2.213 7.848 16.156 1 97.5 66 PHE B C 1
ATOM 1600 O O . PHE B 1 66 ? 3.332 7.355 16.312 1 97.5 66 PHE B O 1
ATOM 1607 N N . ASN B 1 67 ? 1.079 7.172 16.156 1 97.75 67 ASN B N 1
ATOM 1608 C CA . ASN B 1 67 ? 1.081 5.723 16 1 97.75 67 ASN B CA 1
ATOM 1609 C C . ASN B 1 67 ? 1.17 5.32 14.531 1 97.75 67 ASN B C 1
ATOM 1611 O O . ASN B 1 67 ? 0.443 5.855 13.695 1 97.75 67 ASN B O 1
ATOM 1615 N N . ILE B 1 68 ? 2.037 4.402 14.211 1 98.56 68 ILE B N 1
ATOM 1616 C CA . ILE B 1 68 ? 2.137 3.943 12.828 1 98.56 68 ILE B CA 1
ATOM 1617 C C . ILE B 1 68 ? 1.165 2.789 12.594 1 98.56 68 ILE B C 1
ATOM 1619 O O . ILE B 1 68 ? 1.173 1.804 13.336 1 98.56 68 ILE B O 1
ATOM 1623 N N . LEU B 1 69 ? 0.353 2.928 11.633 1 98.56 69 LEU B N 1
ATOM 1624 C CA . LEU B 1 69 ? -0.652 1.931 11.281 1 98.56 69 LEU B CA 1
ATOM 1625 C C . LEU B 1 69 ? -0.2 1.102 10.086 1 98.56 69 LEU B C 1
ATOM 1627 O O . LEU B 1 69 ? -0.099 1.619 8.969 1 98.56 69 LEU B O 1
ATOM 1631 N N . SER B 1 70 ? 0.059 -0.19 10.32 1 98.81 70 SER B N 1
ATOM 1632 C CA . SER B 1 70 ? 0.415 -1.082 9.219 1 98.81 70 SER B CA 1
ATOM 1633 C C . SER B 1 70 ? -0.8 -1.408 8.359 1 98.81 70 SER B C 1
ATOM 1635 O O . SER B 1 70 ? -1.929 -1.443 8.852 1 98.81 70 SER B O 1
ATOM 1637 N N . PHE B 1 71 ? -0.565 -1.609 7.059 1 98.81 71 PHE B N 1
ATOM 1638 C CA . PHE B 1 71 ? -1.646 -2.076 6.199 1 98.81 71 PHE B CA 1
ATOM 1639 C C . PHE B 1 71 ? -1.807 -3.588 6.305 1 98.81 71 PHE B C 1
ATOM 1641 O O . PHE B 1 71 ? -0.912 -4.34 5.914 1 98.81 71 PHE B O 1
ATOM 1648 N N . SER B 1 72 ? -2.953 -4.008 6.77 1 98.38 72 SER B N 1
ATOM 1649 C CA . SER B 1 72 ? -3.182 -5.426 7.016 1 98.38 72 SER B CA 1
ATOM 1650 C C . SER B 1 72 ? -4.32 -5.961 6.152 1 98.38 72 SER B C 1
ATOM 1652 O O . SER B 1 72 ? -4.965 -5.203 5.426 1 98.38 72 SER B O 1
ATOM 1654 N N . ASP B 1 73 ? -4.457 -7.281 6.219 1 97.06 73 ASP B N 1
ATOM 1655 C CA . ASP B 1 73 ? -5.512 -7.902 5.426 1 97.06 73 ASP B CA 1
ATOM 1656 C C . ASP B 1 73 ? -6.891 -7.434 5.887 1 97.06 73 ASP B C 1
ATOM 1658 O O . ASP B 1 73 ? -7.859 -7.488 5.125 1 97.06 73 ASP B O 1
ATOM 1662 N N . LYS B 1 74 ? -7.004 -6.883 7.082 1 97.19 74 LYS B N 1
ATOM 1663 C CA . LYS B 1 74 ? -8.266 -6.32 7.562 1 97.19 74 LYS B CA 1
ATOM 1664 C C . LYS B 1 74 ? -8.664 -5.094 6.75 1 97.19 74 LYS B C 1
ATOM 1666 O O . LYS B 1 74 ? -9.852 -4.758 6.664 1 97.19 74 LYS B O 1
ATOM 1671 N N . ASP B 1 75 ? -7.715 -4.469 6.145 1 98.56 75 ASP B N 1
ATOM 1672 C CA . ASP B 1 75 ? -7.941 -3.252 5.371 1 98.56 75 ASP B CA 1
ATOM 1673 C C . ASP B 1 75 ? -8.297 -3.58 3.924 1 98.56 75 ASP B C 1
ATOM 1675 O O . ASP B 1 75 ? -8.844 -2.736 3.209 1 98.56 75 ASP B O 1
ATOM 1679 N N . ALA B 1 76 ? -7.984 -4.766 3.527 1 98.44 76 ALA B N 1
ATOM 1680 C CA . ALA B 1 76 ? -7.926 -5.148 2.119 1 98.44 76 ALA B CA 1
ATOM 1681 C C . ALA B 1 76 ? -9.32 -5.141 1.494 1 98.44 76 ALA B C 1
ATOM 1683 O O . ALA B 1 76 ? -9.5 -4.691 0.36 1 98.44 76 ALA B O 1
ATOM 1684 N N . GLU B 1 77 ? -10.281 -5.633 2.258 1 97.75 77 GLU B N 1
ATOM 1685 C CA . GLU B 1 77 ? -11.633 -5.703 1.715 1 97.75 77 GLU B CA 1
ATOM 1686 C C . GLU B 1 77 ? -12.164 -4.312 1.381 1 97.75 77 GLU B C 1
ATOM 1688 O O . GLU B 1 77 ? -12.789 -4.113 0.337 1 97.75 77 GLU B O 1
ATOM 1693 N N . SER B 1 78 ? -11.938 -3.391 2.24 1 98.56 78 SER B N 1
ATOM 1694 C CA . SER B 1 78 ? -12.367 -2.018 2.006 1 98.56 78 SER B CA 1
ATOM 1695 C C . SER B 1 78 ? -11.766 -1.457 0.724 1 98.56 78 SER B C 1
ATOM 1697 O O . SER B 1 78 ? -12.43 -0.735 -0.02 1 98.56 78 SER B O 1
ATOM 1699 N N . TYR B 1 79 ? -10.547 -1.773 0.474 1 98.69 79 TYR B N 1
ATOM 1700 C CA . TYR B 1 79 ? -9.906 -1.332 -0.76 1 98.69 79 TYR B CA 1
ATOM 1701 C C . TYR B 1 79 ? -10.664 -1.846 -1.979 1 98.69 79 TYR B C 1
ATOM 1703 O O . TYR B 1 79 ? -10.922 -1.092 -2.92 1 98.69 79 TYR B O 1
ATOM 1711 N N . GLY B 1 80 ? -10.961 -3.133 -1.969 1 98.25 80 GLY B N 1
ATOM 1712 C CA . GLY B 1 80 ? -11.695 -3.713 -3.08 1 98.25 80 GLY B CA 1
ATOM 1713 C C . GLY B 1 80 ? -13.008 -3.01 -3.359 1 98.25 80 GLY B C 1
ATOM 1714 O O . GLY B 1 80 ? -13.336 -2.73 -4.516 1 98.25 80 GLY B O 1
ATOM 1715 N N . ILE B 1 81 ? -13.695 -2.699 -2.326 1 97.88 81 ILE B N 1
ATOM 1716 C CA . ILE B 1 81 ? -15 -2.049 -2.428 1 97.88 81 ILE B CA 1
ATOM 1717 C C . ILE B 1 81 ? -14.828 -0.635 -2.979 1 97.88 81 ILE B C 1
ATOM 1719 O O . ILE B 1 81 ? -15.531 -0.236 -3.91 1 97.88 81 ILE B O 1
ATOM 1723 N N . ILE B 1 82 ? -13.898 0.088 -2.477 1 98.5 82 ILE B N 1
ATOM 1724 C CA . ILE B 1 82 ? -13.633 1.466 -2.879 1 98.5 82 ILE B CA 1
ATOM 1725 C C . ILE B 1 82 ? -13.266 1.511 -4.359 1 98.5 82 ILE B C 1
ATOM 1727 O O . ILE B 1 82 ? -13.844 2.275 -5.129 1 98.5 82 ILE B O 1
ATOM 1731 N N . ARG B 1 83 ? -12.32 0.714 -4.754 1 98.31 83 ARG B N 1
ATOM 1732 C CA . ARG B 1 83 ? -11.82 0.749 -6.125 1 98.31 83 ARG B CA 1
ATOM 1733 C C . ARG B 1 83 ? -12.906 0.35 -7.117 1 98.31 83 ARG B C 1
ATOM 1735 O O . ARG B 1 83 ? -13.055 0.972 -8.172 1 98.31 83 ARG B O 1
ATOM 1742 N N . ALA B 1 84 ? -13.641 -0.666 -6.773 1 98 84 ALA B N 1
ATOM 1743 C CA . ALA B 1 84 ? -14.727 -1.097 -7.648 1 98 84 ALA B CA 1
ATOM 1744 C C . ALA B 1 84 ? -15.758 0.018 -7.836 1 98 84 ALA B C 1
ATOM 1746 O O . ALA B 1 84 ? -16.203 0.269 -8.953 1 98 84 ALA B O 1
ATOM 1747 N N . ASP B 1 85 ? -16.141 0.679 -6.773 1 97.88 85 ASP B N 1
ATOM 1748 C CA . ASP B 1 85 ? -17.125 1.753 -6.816 1 97.88 85 ASP B CA 1
ATOM 1749 C C . ASP B 1 85 ? -16.625 2.926 -7.656 1 97.88 85 ASP B C 1
ATOM 1751 O O . ASP B 1 85 ? -17.344 3.432 -8.516 1 97.88 85 ASP B O 1
ATOM 1755 N N . LEU B 1 86 ? -15.391 3.334 -7.43 1 98.12 86 LEU B N 1
ATOM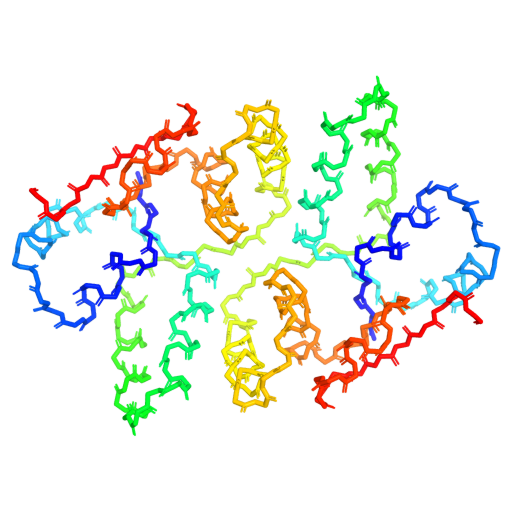 1756 C CA . LEU B 1 86 ? -14.82 4.461 -8.156 1 98.12 86 LEU B CA 1
ATOM 1757 C C . LEU B 1 86 ? -14.68 4.133 -9.641 1 98.12 86 LEU B C 1
ATOM 1759 O O . LEU B 1 86 ? -14.922 4.988 -10.492 1 98.12 86 LEU B O 1
ATOM 1763 N N . GLU B 1 87 ? -14.25 2.947 -9.898 1 97.69 87 GLU B N 1
ATOM 1764 C CA . GLU B 1 87 ? -14.117 2.523 -11.289 1 97.69 87 GLU B CA 1
ATOM 1765 C C . GLU B 1 87 ? -15.461 2.541 -12 1 97.69 87 GLU B C 1
ATOM 1767 O O . GLU B 1 87 ? -15.562 3.006 -13.141 1 97.69 87 GLU B O 1
ATOM 1772 N N . ARG B 1 88 ? -16.438 1.98 -11.344 1 96.62 88 ARG B N 1
ATOM 1773 C CA . ARG B 1 88 ? -17.781 1.968 -11.906 1 96.62 88 ARG B CA 1
ATOM 1774 C C . ARG B 1 88 ? -18.25 3.381 -12.234 1 96.62 88 ARG B C 1
ATOM 1776 O O . ARG B 1 88 ? -18.922 3.602 -13.25 1 96.62 88 ARG B O 1
ATOM 1783 N N . LYS B 1 89 ? -17.875 4.367 -11.492 1 96.75 89 LYS B N 1
ATOM 1784 C CA . LYS B 1 89 ? -18.297 5.758 -11.641 1 96.75 89 LYS B CA 1
ATOM 1785 C C . LYS B 1 89 ? -17.375 6.52 -12.578 1 96.75 89 LYS B C 1
ATOM 1787 O O . LYS B 1 89 ? -17.641 7.664 -12.938 1 96.75 89 LYS B O 1
ATOM 1792 N N . GLY B 1 90 ? -16.203 6 -12.938 1 96.94 90 GLY B N 1
ATOM 1793 C CA . GLY B 1 90 ? -15.258 6.621 -13.852 1 96.94 90 GLY B CA 1
ATOM 1794 C C . GLY B 1 90 ? -14.445 7.734 -13.211 1 96.94 90 GLY B C 1
ATOM 1795 O O . GLY B 1 90 ? -14.008 8.664 -13.891 1 96.94 90 GLY B O 1
ATOM 1796 N N . ASN B 1 91 ? -14.273 7.719 -11.938 1 96.06 91 ASN B N 1
ATOM 1797 C CA . ASN B 1 91 ? -13.562 8.781 -11.234 1 96.06 91 ASN B CA 1
ATOM 1798 C C . ASN B 1 91 ? -12.539 8.219 -10.242 1 96.06 91 ASN B C 1
ATOM 1800 O O . ASN B 1 91 ? -12.531 8.594 -9.07 1 96.06 91 ASN B O 1
ATOM 1804 N N . VAL B 1 92 ? -11.719 7.281 -10.688 1 96.25 92 VAL B N 1
ATOM 1805 C CA . VAL B 1 92 ? -10.727 6.602 -9.867 1 96.25 92 VAL B CA 1
ATOM 1806 C C . VAL B 1 92 ? -9.672 7.605 -9.391 1 96.25 92 VAL B C 1
ATOM 1808 O O . VAL B 1 92 ? -9.375 8.578 -10.086 1 96.25 92 VAL B O 1
ATOM 1811 N N . ILE B 1 93 ? -9.156 7.379 -8.234 1 96.81 93 ILE B N 1
ATOM 1812 C CA . ILE B 1 93 ? -8.062 8.188 -7.715 1 96.81 93 ILE B CA 1
ATOM 1813 C C . ILE B 1 93 ? -6.801 7.324 -7.594 1 96.81 93 ILE B C 1
ATOM 1815 O O . ILE B 1 93 ? -6.758 6.203 -8.102 1 96.81 93 ILE B O 1
ATOM 1819 N N . GLY B 1 94 ? -5.68 7.879 -6.992 1 96.81 94 GLY B N 1
ATOM 1820 C CA . GLY B 1 94 ? -4.418 7.164 -6.926 1 96.81 94 GLY B CA 1
ATOM 1821 C C . GLY B 1 94 ? -4.496 5.887 -6.109 1 96.81 94 GLY B C 1
ATOM 1822 O O . GLY B 1 94 ? -5.242 5.812 -5.129 1 96.81 94 GLY B O 1
ATOM 1823 N N . SER B 1 95 ? -3.709 4.918 -6.473 1 97.62 95 SER B N 1
ATOM 1824 C CA . SER B 1 95 ? -3.764 3.609 -5.828 1 97.62 95 SER B CA 1
ATOM 1825 C C . SER B 1 95 ? -3.449 3.713 -4.34 1 97.62 95 SER B C 1
ATOM 1827 O O . SER B 1 95 ? -4.148 3.129 -3.512 1 97.62 95 SER B O 1
ATOM 1829 N N . ILE B 1 96 ? -2.408 4.461 -4.047 1 98.38 96 ILE B N 1
ATOM 1830 C CA . ILE B 1 96 ? -2.033 4.594 -2.641 1 98.38 96 ILE B CA 1
ATOM 1831 C C . ILE B 1 96 ? -3.102 5.391 -1.897 1 98.38 96 ILE B C 1
ATOM 1833 O O . ILE B 1 96 ? -3.441 5.074 -0.755 1 98.38 96 ILE B O 1
ATOM 1837 N N . ASP B 1 97 ? -3.688 6.344 -2.549 1 98.38 97 ASP B N 1
ATOM 1838 C CA . ASP B 1 97 ? -4.785 7.098 -1.948 1 98.38 97 ASP B CA 1
ATOM 1839 C C . ASP B 1 97 ? -5.953 6.18 -1.6 1 98.38 97 ASP B C 1
ATOM 1841 O O . ASP B 1 97 ? -6.551 6.309 -0.53 1 98.38 97 ASP B O 1
ATOM 1845 N N . MET B 1 98 ? -6.203 5.297 -2.477 1 98.56 98 MET B N 1
ATOM 1846 C CA . MET B 1 98 ? -7.301 4.371 -2.223 1 98.56 98 MET B CA 1
ATOM 1847 C C . MET B 1 98 ? -6.961 3.422 -1.078 1 98.56 98 MET B C 1
ATOM 1849 O O . MET B 1 98 ? -7.836 3.049 -0.294 1 98.56 98 MET B O 1
ATOM 1853 N N . LEU B 1 99 ? -5.715 3.02 -0.97 1 98.88 99 LEU B N 1
ATOM 1854 C CA . LEU B 1 99 ? -5.277 2.172 0.134 1 98.88 99 LEU B CA 1
ATOM 1855 C C . LEU B 1 99 ? -5.41 2.904 1.466 1 98.88 99 LEU B C 1
ATOM 1857 O O . LEU B 1 99 ? -5.859 2.322 2.457 1 98.88 99 LEU B O 1
ATOM 1861 N N . LEU B 1 100 ? -5.051 4.145 1.464 1 98.88 100 LEU B N 1
ATOM 1862 C CA . LEU B 1 100 ? -5.148 4.949 2.676 1 98.88 100 LEU B CA 1
ATOM 1863 C C . LEU B 1 100 ? -6.602 5.125 3.1 1 98.88 100 LEU B C 1
ATOM 1865 O O . LEU B 1 100 ? -6.93 5 4.281 1 98.88 100 LEU B O 1
ATOM 1869 N N . ALA B 1 101 ? -7.398 5.406 2.135 1 98.81 101 ALA B N 1
ATOM 1870 C CA . ALA B 1 101 ? -8.828 5.531 2.416 1 98.81 101 ALA B CA 1
ATOM 1871 C C . ALA B 1 101 ? -9.391 4.223 2.967 1 98.81 101 ALA B C 1
ATOM 1873 O O . ALA B 1 101 ? -10.195 4.234 3.902 1 98.81 101 ALA B O 1
ATOM 1874 N N . ALA B 1 102 ? -8.969 3.133 2.416 1 98.88 102 ALA B N 1
ATOM 1875 C CA . ALA B 1 102 ? -9.414 1.813 2.857 1 98.88 102 ALA B CA 1
ATOM 1876 C C . ALA B 1 102 ? -9.062 1.575 4.32 1 98.88 102 ALA B C 1
ATOM 1878 O O . ALA B 1 102 ? -9.867 1.037 5.082 1 98.88 102 ALA B O 1
ATOM 1879 N N . GLN B 1 103 ? -7.91 1.989 4.723 1 98.81 103 GLN B N 1
ATOM 1880 C CA . GLN B 1 103 ? -7.488 1.835 6.109 1 98.81 103 GLN B CA 1
ATOM 1881 C C . GLN B 1 103 ? -8.367 2.658 7.047 1 98.81 103 GLN B C 1
ATOM 1883 O O . GLN B 1 103 ? -8.758 2.184 8.117 1 98.81 103 GLN B O 1
ATOM 1888 N N . ALA B 1 104 ? -8.562 3.879 6.625 1 98.88 104 ALA B N 1
ATOM 1889 C CA . ALA B 1 104 ? -9.391 4.746 7.465 1 98.88 104 ALA B CA 1
ATOM 1890 C C . ALA B 1 104 ? -10.781 4.148 7.66 1 98.88 104 ALA B C 1
ATOM 1892 O O . ALA B 1 104 ? -11.289 4.098 8.781 1 98.88 104 ALA B O 1
ATOM 1893 N N . ILE B 1 105 ? -11.367 3.646 6.625 1 98.81 105 ILE B N 1
ATOM 1894 C CA . ILE B 1 105 ? -12.711 3.094 6.668 1 98.81 105 ILE B CA 1
ATOM 1895 C C . ILE B 1 105 ? -12.727 1.822 7.512 1 98.81 105 ILE B C 1
ATOM 1897 O O . ILE B 1 105 ? -13.57 1.665 8.398 1 98.81 105 ILE B O 1
ATOM 1901 N N . ALA B 1 106 ? -11.758 0.933 7.254 1 98.62 106 ALA B N 1
ATOM 1902 C CA . ALA B 1 106 ? -11.703 -0.354 7.941 1 98.62 106 ALA B CA 1
ATOM 1903 C C . ALA B 1 106 ? -11.555 -0.163 9.445 1 98.62 106 ALA B C 1
ATOM 1905 O O . ALA B 1 106 ? -12.031 -0.99 10.234 1 98.62 106 ALA B O 1
ATOM 1906 N N . ASN B 1 107 ? -10.977 0.935 9.852 1 98.5 107 ASN B N 1
ATOM 1907 C CA . ASN B 1 107 ? -10.703 1.165 11.266 1 98.5 107 ASN B CA 1
ATOM 1908 C C . ASN B 1 107 ? -11.648 2.209 11.852 1 98.5 107 ASN B C 1
ATOM 1910 O O . ASN B 1 107 ? -11.562 2.539 13.039 1 98.5 107 ASN B O 1
ATOM 1914 N N . ASN B 1 108 ? -12.484 2.77 11.102 1 98.44 108 ASN B N 1
ATOM 1915 C CA . ASN B 1 108 ? -13.422 3.816 11.5 1 98.44 108 ASN B CA 1
ATOM 1916 C C . ASN B 1 108 ? -12.688 5.051 12.023 1 98.44 108 ASN B C 1
ATOM 1918 O O . ASN B 1 108 ? -13.023 5.566 13.094 1 98.44 108 ASN B O 1
ATOM 1922 N N . TYR B 1 109 ? -11.656 5.434 11.32 1 98.62 109 TYR B N 1
ATOM 1923 C CA . TYR B 1 109 ? -10.898 6.641 11.641 1 98.62 109 TYR B CA 1
ATOM 1924 C C . TYR B 1 109 ? -11.344 7.812 10.773 1 98.62 109 TYR B C 1
ATOM 1926 O O . TYR B 1 109 ? -11.812 7.617 9.656 1 98.62 109 TYR B O 1
ATOM 1934 N N . ILE B 1 110 ? -11.18 8.969 11.273 1 98.62 110 ILE B N 1
ATOM 1935 C CA . ILE B 1 110 ? -11.344 10.172 10.469 1 98.62 110 ILE B CA 1
ATOM 1936 C C . ILE B 1 110 ? -10.078 10.414 9.648 1 98.62 110 ILE B C 1
ATOM 1938 O O . ILE B 1 110 ? -8.969 10.398 10.188 1 98.62 110 ILE B O 1
ATOM 1942 N N . PHE B 1 111 ? -10.297 10.57 8.344 1 98.81 111 PHE B N 1
ATOM 1943 C CA . PHE B 1 111 ? -9.188 10.812 7.426 1 98.81 111 PHE B CA 1
ATOM 1944 C C . PHE B 1 111 ? -8.922 12.305 7.277 1 98.81 111 PHE B C 1
ATOM 1946 O O . PHE B 1 111 ? -9.805 13.055 6.859 1 98.81 111 PHE B O 1
ATOM 1953 N N . VAL B 1 112 ? -7.715 12.719 7.688 1 98.62 112 VAL B N 1
ATOM 1954 C CA . VAL B 1 112 ? -7.371 14.133 7.645 1 98.62 112 VAL B CA 1
ATOM 1955 C C . VAL B 1 112 ? -6.605 14.445 6.355 1 98.62 112 VAL B C 1
ATOM 1957 O O . VAL B 1 112 ? -5.492 13.953 6.156 1 98.62 112 VAL B O 1
ATOM 1960 N N . THR B 1 113 ? -7.168 15.258 5.527 1 98.25 113 THR B N 1
ATOM 1961 C CA . THR B 1 113 ? -6.59 15.555 4.219 1 98.25 113 THR B CA 1
ATOM 1962 C C . THR B 1 113 ? -6.926 16.969 3.787 1 98.25 113 THR B C 1
ATOM 1964 O O . THR B 1 113 ? -7.906 17.562 4.254 1 98.25 113 THR B O 1
ATOM 1967 N N . ASN B 1 114 ? -5.992 17.484 2.902 1 95.94 114 ASN B N 1
ATOM 1968 C CA . ASN B 1 114 ? -6.293 18.766 2.26 1 95.94 114 ASN B CA 1
ATOM 1969 C C . ASN B 1 114 ? -6.906 18.562 0.878 1 95.94 114 ASN B C 1
ATOM 1971 O O . ASN B 1 114 ? -7.371 19.516 0.258 1 95.94 114 ASN B O 1
ATOM 1975 N N . ASN B 1 115 ? -6.914 17.375 0.35 1 96.31 115 ASN B N 1
ATOM 1976 C CA . ASN B 1 115 ? -7.52 17.062 -0.939 1 96.31 115 ASN B CA 1
ATOM 1977 C C . ASN B 1 115 ? -8.953 16.562 -0.778 1 96.31 115 ASN B C 1
ATOM 1979 O O . ASN B 1 115 ? -9.281 15.461 -1.224 1 96.31 115 ASN B O 1
ATOM 1983 N N . THR B 1 116 ? -9.812 17.359 -0.336 1 96.62 116 THR B N 1
ATOM 1984 C CA . THR B 1 116 ? -11.172 16.953 0.013 1 96.62 116 THR B CA 1
ATOM 1985 C C . THR B 1 116 ? -11.984 16.641 -1.243 1 96.62 116 THR B C 1
ATOM 1987 O O . THR B 1 116 ? -12.828 15.75 -1.241 1 96.62 116 THR B O 1
ATOM 1990 N N . LYS B 1 117 ? -11.781 17.312 -2.316 1 95.38 117 LYS B N 1
ATOM 1991 C CA . LYS B 1 117 ? -12.523 17.109 -3.559 1 95.38 117 LYS B CA 1
ATOM 1992 C C . LYS B 1 117 ? -12.375 15.688 -4.07 1 95.38 117 LYS B C 1
ATOM 1994 O O . LYS B 1 117 ? -13.367 15.047 -4.441 1 95.38 117 LYS B O 1
ATOM 1999 N N . GLU B 1 118 ? -11.234 15.25 -4 1 96.19 118 GLU B N 1
ATOM 2000 C CA . GLU B 1 118 ? -10.953 13.906 -4.496 1 96.19 118 GLU B CA 1
ATOM 2001 C C . GLU B 1 118 ? -11.5 12.844 -3.553 1 96.19 118 GLU B C 1
ATOM 2003 O O . GLU B 1 118 ? -12.164 11.898 -3.99 1 96.19 118 GLU B O 1
ATOM 2008 N N . PHE B 1 119 ? -11.336 12.984 -2.266 1 98.12 119 PHE B N 1
ATOM 2009 C CA . PHE B 1 119 ? -11.648 11.93 -1.31 1 98.12 119 PHE B CA 1
ATOM 2010 C C . PHE B 1 119 ? -13.141 11.914 -0.994 1 98.12 119 PHE B C 1
ATOM 2012 O O . PHE B 1 119 ? -13.672 10.914 -0.505 1 98.12 119 PHE B O 1
ATOM 2019 N N . LYS B 1 120 ? -13.805 12.961 -1.305 1 97.25 120 LYS B N 1
ATOM 2020 C CA . LYS B 1 120 ? -15.258 13.016 -1.126 1 97.25 120 LYS B CA 1
ATOM 2021 C C . LYS B 1 120 ? -15.961 12.062 -2.084 1 97.25 120 LYS B C 1
ATOM 2023 O O . LYS B 1 120 ? -17.141 11.734 -1.894 1 97.25 120 LYS B O 1
ATOM 2028 N N . ARG B 1 121 ? -15.258 11.617 -3.08 1 97.25 121 ARG B N 1
ATOM 2029 C CA . ARG B 1 121 ? -15.797 10.633 -4.012 1 97.25 121 ARG B CA 1
ATOM 2030 C C . ARG B 1 121 ? -16.047 9.305 -3.318 1 97.25 121 ARG B C 1
ATOM 2032 O O . ARG B 1 121 ? -16.781 8.453 -3.836 1 97.25 121 ARG B O 1
ATOM 2039 N N . ILE B 1 122 ? -15.406 9.109 -2.166 1 98.12 122 ILE B N 1
ATOM 2040 C CA . ILE B 1 122 ? -15.57 7.895 -1.38 1 98.12 122 ILE B CA 1
ATOM 2041 C C . ILE B 1 122 ? -16.594 8.133 -0.267 1 98.12 122 ILE B C 1
ATOM 2043 O O . ILE B 1 122 ? -16.25 8.656 0.797 1 98.12 122 ILE B O 1
ATOM 2047 N N . LYS B 1 123 ? -17.766 7.727 -0.375 1 94.31 123 LYS B N 1
ATOM 2048 C CA . LYS B 1 123 ? -18.891 8.117 0.452 1 94.31 123 LYS B CA 1
ATOM 2049 C C . LYS B 1 123 ? -18.719 7.633 1.889 1 94.31 123 LYS B C 1
ATOM 2051 O O . LYS B 1 123 ? -19.094 8.336 2.834 1 94.31 123 LYS B O 1
ATOM 2056 N N . ALA B 1 124 ? -18.156 6.465 2.109 1 97.12 124 ALA B N 1
ATOM 2057 C CA . ALA B 1 124 ? -18.047 5.883 3.445 1 97.12 124 ALA B CA 1
ATOM 2058 C C . ALA B 1 124 ? -16.906 6.512 4.23 1 97.12 124 ALA B C 1
ATOM 2060 O O . ALA B 1 124 ? -16.781 6.301 5.441 1 97.12 124 ALA B O 1
ATOM 2061 N N . LEU B 1 125 ? -16.141 7.375 3.6 1 98.62 125 LEU B N 1
ATOM 2062 C CA . LEU B 1 125 ? -14.945 7.945 4.223 1 98.62 125 LEU B CA 1
ATOM 2063 C C . LEU B 1 125 ? -15.289 9.211 5 1 98.62 125 LEU B C 1
ATOM 2065 O O . LEU B 1 125 ? -15.883 10.141 4.445 1 98.62 125 LEU B O 1
ATOM 2069 N N . LYS B 1 126 ? -14.969 9.258 6.301 1 98.5 126 LYS B N 1
ATOM 2070 C CA . LYS B 1 126 ? -15.07 10.477 7.102 1 98.5 126 LYS B CA 1
ATOM 2071 C C . LYS B 1 126 ? -13.828 11.352 6.922 1 98.5 126 LYS B C 1
ATOM 2073 O O . LYS B 1 126 ? -12.703 10.898 7.145 1 98.5 126 LYS B O 1
ATOM 2078 N N . ILE B 1 127 ? -14.102 12.617 6.609 1 98.31 127 ILE B N 1
ATOM 2079 C CA . ILE B 1 127 ? -12.969 13.453 6.238 1 98.31 127 ILE B CA 1
ATOM 2080 C C . ILE B 1 127 ? -12.984 14.742 7.066 1 98.31 127 ILE B C 1
ATOM 2082 O O . ILE B 1 127 ? -14.047 15.281 7.363 1 98.31 127 ILE B O 1
ATOM 2086 N N . GLU B 1 128 ? -11.797 15.188 7.41 1 97.94 128 GLU B N 1
ATOM 2087 C CA . GLU B 1 128 ? -11.57 16.516 7.961 1 97.94 128 GLU B CA 1
ATOM 2088 C C . GLU B 1 128 ? -10.398 17.219 7.273 1 97.94 128 GLU B C 1
ATOM 2090 O O . GLU B 1 128 ? -9.422 16.562 6.891 1 97.94 128 GLU B O 1
ATOM 2095 N N . ASN B 1 129 ? -10.523 18.531 7.133 1 97.5 129 ASN B N 1
ATOM 2096 C CA . ASN B 1 129 ? -9.438 19.391 6.672 1 97.5 129 ASN B CA 1
ATOM 2097 C C . ASN B 1 129 ? -8.93 20.312 7.781 1 97.5 129 ASN B C 1
ATOM 2099 O O . ASN B 1 129 ? -9.648 21.203 8.219 1 97.5 129 ASN B O 1
ATOM 2103 N N . TRP B 1 130 ? -7.688 20.109 8.109 1 96.19 130 TRP B N 1
ATOM 2104 C CA . TRP B 1 130 ? -7.133 20.844 9.242 1 96.19 130 TRP B CA 1
ATOM 2105 C C . TRP B 1 130 ? -6.391 22.078 8.773 1 96.19 130 TRP B C 1
ATOM 2107 O O . TRP B 1 130 ? -5.871 22.844 9.594 1 96.19 130 TRP B O 1
ATOM 2117 N N . THR B 1 131 ? -6.277 22.266 7.5 1 93.38 131 THR B N 1
ATOM 2118 C CA . THR B 1 131 ? -5.496 23.391 6.969 1 93.38 131 THR B CA 1
ATOM 2119 C C . THR B 1 131 ? -6.355 24.641 6.844 1 93.38 131 THR B C 1
ATOM 2121 O O . THR B 1 131 ? -5.859 25.703 6.48 1 93.38 131 THR B O 1
ATOM 2124 N N . GLN B 1 132 ? -7.57 24.578 7.094 1 85.62 132 GLN B N 1
ATOM 2125 C CA . GLN B 1 132 ? -8.484 25.703 7.008 1 85.62 132 GLN B CA 1
ATOM 2126 C C . GLN B 1 132 ? -9.148 25.984 8.352 1 85.62 132 GLN B C 1
ATOM 2128 O O . GLN B 1 132 ? -9.258 25.078 9.195 1 85.62 132 GLN B O 1
#

Radius of gyration: 19.03 Å; Cα contacts (8 Å, |Δi|>4): 444; chains: 2; bounding box: 40×56×41 Å

Nearest PDB structures (foldseek):
  3zvk-assembly1_B  TM=9.641E-01  e=2.521E-13  Rickettsia felis
  5ecy-assembly1_E  TM=9.682E-01  e=6.821E-13  Shigella flexneri
  5ecw-assembly1_A  TM=9.590E-01  e=9.142E-13  Shigella flexneri
  5ed0-assembly2_B  TM=9.580E-01  e=1.028E-12  Shigella flexneri
  5ecw-assembly1_B  TM=9.362E-01  e=3.126E-12  Shigella flexneri

Sequence (264 aa):
MYLLDTNICIFLIKKKNATLLENLKKKLNKDLFVSSLTVAELEFGIQKSEFKEKNKVALIEFLTIFNILSFSDKDAESYGIIRADLERKGNVIGSIDMLLAAQAIANNYIFVTNNTKEFKRIKALKIENWTQMYLLDTNICIFLIKKKNATLLENLKKKLNKDLFVSSLTVAELEFGIQKSEFKEKNKVALIEFLTIFNILSFSDKDAESYGIIRADLERKGNVIGSIDMLLAAQAIANNYIFVTNNTKEFKRIKALKIENWTQ

Foldseek 3Di:
DEEEDLVLLVCVLVVPFPQLVVLCVVCLVDAYEYEPLSVVVQLVVLVPDPPNPVSVVSSVVSCVSHHYHYQDPLLVVLLVVQQVQCVVVPQDDDSSVSSSQSVCLSVVHEYEDPPCVNCVSRPSHHYDYRRD/DEEEDLVLLVCVLVVPAPQLVVLCVVCLVDAYEYEPLSVVVQLVVLVPDPPNVVSVVSSVVSCVSHHYHYQDPLLVVLLVVQQVQCVVVVQDDDSSVSSSQSVCLSVVHEYEDPPCVNCVSRPSHHYDYRRD

Secondary structure (DSSP, 8-state):
-EEE-HHHHHHHHHT--HHHHHHHHHTTTS-EEEEHHHHHHHHHHHHHSS-HHHHHHHHHHHHTTSEEE-B-HHHHHHHHHHHHHHHHHT----HHHHHHHHHHHHHTPEEE-S-HHHHTTSTT--EE-S--/-EEE-HHHHHHHHHT--HHHHHHHHHTTTS-EEEEHHHHHHHHHHHHHSS-HHHHHHHHHHHHTTSEEE-B-HHHHHHHHHHHHHHHHHT----HHHHHHHHHHHHHTPEEE-S-HHHHTTSTT--EE----

InterPro domains:
  IPR002716 PIN domain [PF01850] (2-123)
  IPR029060 PIN-like domain superfamily [SSF88723] (1-131)
  IPR050556 Type II toxin-antitoxin system RNase [PTHR33653] (1-130)

pLDDT: mean 96.39, std 3.09, range [80.25, 98.88]

Organism: Leptospira interrogans serogroup Icterohaemorrhagiae serovar Lai (strain 56601) (NCBI:txid189518)